Protein AF-A0A1E3QT33-F1 (afdb_monomer_lite)

pLDDT: mean 78.09, std 18.27, range [37.06, 97.38]

Radius of gyration: 25.68 Å; chains: 1; bounding box: 45×39×82 Å

Foldseek 3Di:
DDDDPPDPPPPPDPVLVVLLVVLVVCLDPVNLVVLVQAQADEAEDELLPDPSSLLSSLVSLLVSQVSQQVSVCVVPVVDPGRQHAQEYEYEYDPPGDDDDPVSVVSSCVSNVVSVHHYAYADPDDDQADPVRHGHHPNNVVVSVVPRDNPPDPPPPPDDDPVPVVVLVVLVPDDDPDVVVVVVVLVVVLVVVLVPDDDPVVSVVSVVVVVVVVVVVSD

Structure (mmCIF, N/CA/C/O backbone):
data_AF-A0A1E3QT33-F1
#
_entry.id   AF-A0A1E3QT33-F1
#
loop_
_atom_site.group_PDB
_atom_site.id
_atom_site.type_symbol
_atom_site.label_atom_id
_atom_site.label_alt_id
_atom_site.label_comp_id
_atom_site.label_asym_id
_atom_site.label_entity_id
_atom_site.label_seq_id
_atom_site.pdbx_PDB_ins_code
_atom_site.Cartn_x
_atom_site.Cartn_y
_atom_site.Cartn_z
_atom_site.occupancy
_atom_site.B_iso_or_equiv
_atom_site.auth_seq_id
_atom_site.auth_comp_id
_atom_site.auth_asym_id
_atom_site.auth_atom_id
_atom_site.pdbx_PDB_model_num
ATOM 1 N N . MET A 1 1 ? 5.900 23.279 -33.761 1.00 38.06 1 MET A N 1
ATOM 2 C CA . MET A 1 1 ? 5.462 21.984 -34.312 1.00 38.06 1 MET A CA 1
ATOM 3 C C . MET A 1 1 ? 5.785 20.998 -33.213 1.00 38.06 1 MET A C 1
ATOM 5 O O . MET A 1 1 ? 6.942 20.940 -32.826 1.00 38.06 1 MET A O 1
ATOM 9 N N . ILE A 1 2 ? 4.743 20.491 -32.559 1.00 37.06 2 ILE A N 1
ATOM 10 C CA . ILE A 1 2 ? 4.838 19.686 -31.338 1.00 37.06 2 ILE A CA 1
ATOM 11 C C . ILE A 1 2 ? 5.475 18.367 -31.754 1.00 37.06 2 ILE A C 1
ATOM 13 O O . ILE A 1 2 ? 4.913 17.674 -32.599 1.00 37.06 2 ILE A O 1
ATOM 17 N N . ASP A 1 3 ? 6.680 18.133 -31.248 1.00 38.25 3 ASP A N 1
ATOM 18 C CA . ASP A 1 3 ? 7.413 16.891 -31.444 1.00 38.25 3 ASP A CA 1
ATOM 19 C C . ASP A 1 3 ? 6.750 15.806 -30.594 1.00 38.25 3 ASP A C 1
ATOM 21 O O . ASP A 1 3 ? 6.232 16.068 -29.505 1.00 38.25 3 ASP A O 1
ATOM 25 N N . GLU A 1 4 ? 6.669 14.631 -31.185 1.00 37.84 4 GLU A N 1
ATOM 26 C CA . GLU A 1 4 ? 5.772 13.543 -30.838 1.00 37.84 4 GLU A CA 1
ATOM 27 C C . GLU A 1 4 ? 6.024 13.047 -29.405 1.00 37.84 4 GLU A C 1
ATOM 29 O O . GLU A 1 4 ? 7.148 12.713 -29.032 1.00 37.84 4 GLU A O 1
ATOM 34 N N . PHE A 1 5 ? 4.957 12.978 -28.598 1.00 40.72 5 PHE A N 1
ATOM 35 C CA . PHE A 1 5 ? 4.932 12.169 -27.380 1.00 40.72 5 PHE A CA 1
ATOM 36 C C . PHE A 1 5 ? 5.145 10.716 -27.809 1.00 40.72 5 PHE A C 1
ATOM 38 O O . PHE A 1 5 ? 4.209 10.048 -28.248 1.00 40.72 5 PHE A O 1
ATOM 45 N N . GLN A 1 6 ? 6.397 10.270 -27.764 1.00 39.88 6 GLN A N 1
ATOM 46 C CA . GLN A 1 6 ? 6.757 8.890 -28.042 1.00 39.88 6 GLN A CA 1
ATOM 47 C C . GLN A 1 6 ? 6.055 7.974 -27.040 1.00 39.88 6 GLN A C 1
ATOM 49 O O . GLN A 1 6 ? 6.025 8.251 -25.840 1.00 39.88 6 GLN A O 1
ATOM 54 N N . ASP A 1 7 ? 5.469 6.917 -27.600 1.00 38.28 7 ASP A N 1
ATOM 55 C CA . ASP A 1 7 ? 4.782 5.815 -26.940 1.00 38.28 7 ASP A CA 1
ATOM 56 C C . ASP A 1 7 ? 5.383 5.480 -25.575 1.00 38.28 7 ASP A C 1
ATOM 58 O O . ASP A 1 7 ? 6.554 5.108 -25.461 1.00 38.28 7 ASP A O 1
ATOM 62 N N . ARG A 1 8 ? 4.532 5.532 -24.546 1.00 40.84 8 ARG A N 1
ATOM 63 C CA . ARG A 1 8 ? 4.754 4.810 -23.295 1.00 40.84 8 ARG A CA 1
ATOM 64 C C . ARG A 1 8 ? 4.936 3.345 -23.676 1.00 40.84 8 ARG A C 1
ATOM 66 O O . ARG A 1 8 ? 3.980 2.692 -24.086 1.00 40.84 8 ARG A O 1
ATOM 73 N N . THR A 1 9 ? 6.166 2.850 -23.607 1.00 40.75 9 THR A N 1
ATOM 74 C CA . THR A 1 9 ? 6.483 1.445 -23.852 1.00 40.75 9 THR A CA 1
ATOM 75 C C . THR A 1 9 ? 5.552 0.576 -23.021 1.00 40.75 9 THR A C 1
ATOM 77 O O . THR A 1 9 ? 5.584 0.648 -21.795 1.00 40.75 9 THR A O 1
ATOM 80 N N . GLU A 1 10 ? 4.719 -0.228 -23.685 1.00 44.97 10 GLU A N 1
ATOM 81 C CA . GLU A 1 10 ? 3.879 -1.225 -23.028 1.00 44.97 10 GLU A CA 1
ATOM 82 C C . GLU A 1 10 ? 4.749 -2.057 -22.078 1.00 44.97 10 GLU A C 1
ATOM 84 O O . GLU A 1 10 ? 5.654 -2.783 -22.507 1.00 44.97 10 GLU A O 1
ATOM 89 N N . THR A 1 11 ? 4.484 -1.948 -20.779 1.00 51.91 11 THR A N 1
ATOM 90 C CA . THR A 1 11 ? 5.156 -2.678 -19.702 1.00 51.91 11 THR A CA 1
ATOM 91 C C . THR A 1 11 ? 4.708 -4.142 -19.732 1.00 51.91 11 THR A C 1
ATOM 93 O O . THR A 1 11 ? 3.969 -4.644 -18.897 1.00 51.91 11 THR A O 1
ATOM 96 N N . ASN A 1 12 ? 5.146 -4.859 -20.766 1.00 54.56 12 ASN A N 1
ATOM 97 C CA . ASN A 1 12 ? 4.701 -6.200 -21.146 1.00 54.56 12 ASN A CA 1
ATOM 98 C C . ASN A 1 12 ? 5.313 -7.333 -20.288 1.00 54.56 12 ASN A C 1
ATOM 100 O O . ASN A 1 12 ? 5.501 -8.449 -20.784 1.00 54.56 12 ASN A O 1
ATOM 104 N N . THR A 1 13 ? 5.642 -7.093 -19.015 1.00 64.75 13 THR A N 1
ATOM 105 C CA . THR A 1 13 ? 6.168 -8.152 -18.139 1.00 64.75 13 THR A CA 1
ATOM 106 C C . THR A 1 13 ? 5.050 -9.096 -17.679 1.00 64.75 13 THR A C 1
ATOM 108 O O . THR A 1 13 ? 3.898 -8.679 -17.530 1.00 64.75 13 THR A O 1
ATOM 111 N N . PRO A 1 14 ? 5.342 -10.391 -17.445 1.00 70.25 14 PRO A N 1
ATOM 112 C CA . PRO A 1 14 ? 4.362 -11.328 -16.895 1.00 70.25 14 PRO A CA 1
ATOM 113 C C . PRO A 1 14 ? 3.778 -10.869 -15.553 1.00 70.25 14 PRO A C 1
ATOM 115 O O . PRO A 1 14 ? 2.600 -11.103 -15.300 1.00 70.25 14 PRO A O 1
ATOM 118 N N . GLN A 1 15 ? 4.580 -10.196 -14.717 1.00 71.31 15 GLN A N 1
ATOM 119 C CA . GLN A 1 15 ? 4.132 -9.634 -13.442 1.00 71.31 15 GLN A CA 1
ATOM 120 C C . GLN A 1 15 ? 3.114 -8.507 -13.639 1.00 71.31 15 GLN A C 1
ATOM 122 O O . GLN A 1 15 ? 2.049 -8.558 -13.029 1.00 71.31 15 GLN A O 1
ATOM 127 N N . ALA A 1 16 ? 3.388 -7.551 -14.537 1.00 72.06 16 ALA A N 1
ATOM 128 C CA . ALA A 1 16 ? 2.452 -6.472 -14.853 1.00 72.06 16 ALA A CA 1
ATOM 129 C C . ALA A 1 16 ? 1.126 -7.015 -15.390 1.00 72.06 16 ALA A C 1
ATOM 131 O O . ALA A 1 16 ? 0.060 -6.647 -14.905 1.00 72.06 16 ALA A O 1
ATOM 132 N N . LYS A 1 17 ? 1.187 -7.995 -16.300 1.00 76.50 17 LYS A N 1
ATOM 133 C CA . LYS A 1 17 ? -0.010 -8.685 -16.805 1.00 76.50 17 LYS A CA 1
ATOM 134 C C . LYS A 1 17 ? -0.782 -9.402 -15.699 1.00 76.50 17 LYS A C 1
ATOM 136 O O . LYS A 1 17 ? -2.009 -9.409 -15.724 1.00 76.50 17 LYS A O 1
ATOM 141 N N . GLY A 1 18 ? -0.071 -9.996 -14.741 1.00 86.62 18 GLY A N 1
ATOM 142 C CA . GLY A 1 18 ? -0.664 -10.645 -13.576 1.00 86.62 18 GLY A CA 1
ATOM 143 C C . GLY A 1 18 ? -1.413 -9.662 -12.679 1.00 86.62 18 GLY A C 1
ATOM 144 O O . GLY A 1 18 ? -2.562 -9.927 -12.334 1.00 86.62 18 GLY A O 1
ATOM 145 N N . LEU A 1 19 ? -0.801 -8.519 -12.355 1.00 89.00 19 LEU A N 1
ATOM 146 C CA . LEU A 1 19 ? -1.439 -7.484 -11.540 1.00 89.00 19 LEU A CA 1
ATOM 147 C C . LEU A 1 19 ? -2.664 -6.895 -12.243 1.00 89.00 19 LEU A C 1
ATOM 149 O O . LEU A 1 19 ? -3.730 -6.846 -11.642 1.00 89.00 19 LEU A O 1
ATOM 153 N N . THR A 1 20 ? -2.549 -6.522 -13.521 1.00 90.06 20 THR A N 1
ATOM 154 C CA . THR A 1 20 ? -3.683 -6.008 -14.305 1.00 90.06 20 THR A CA 1
ATOM 155 C C . THR A 1 20 ? -4.848 -6.994 -14.320 1.00 90.06 20 THR A C 1
ATOM 157 O O . THR A 1 20 ? -5.992 -6.605 -14.086 1.00 90.06 20 THR A O 1
ATOM 160 N N . ALA A 1 21 ? -4.577 -8.282 -14.557 1.00 92.81 21 ALA A N 1
ATOM 161 C CA . ALA A 1 21 ? -5.614 -9.310 -14.552 1.00 92.81 21 ALA A CA 1
ATOM 162 C C . ALA A 1 21 ? -6.254 -9.474 -13.164 1.00 92.81 21 ALA A C 1
ATOM 164 O O . ALA A 1 21 ? -7.475 -9.603 -13.066 1.00 92.81 21 ALA A O 1
ATOM 165 N N . TRP A 1 22 ? -5.450 -9.433 -12.099 1.00 94.62 22 TRP A N 1
ATOM 166 C CA . TRP A 1 22 ? -5.938 -9.515 -10.724 1.00 94.62 22 TRP A CA 1
ATOM 167 C C . TRP A 1 22 ? -6.811 -8.311 -10.353 1.00 94.62 22 TRP A C 1
ATOM 169 O O . TRP A 1 22 ? -7.938 -8.513 -9.910 1.00 94.62 22 TRP A O 1
ATOM 179 N N . CYS A 1 23 ? -6.353 -7.081 -10.616 1.00 94.75 23 CYS A N 1
ATOM 180 C CA . CYS A 1 23 ? -7.137 -5.867 -10.379 1.00 94.75 23 CYS A CA 1
ATOM 181 C C . CYS A 1 23 ? -8.438 -5.879 -11.185 1.00 94.75 23 CYS A C 1
ATOM 183 O O . CYS A 1 23 ? -9.487 -5.548 -10.648 1.00 94.75 23 CYS A O 1
ATOM 185 N N . THR A 1 24 ? -8.391 -6.298 -12.454 1.00 94.44 24 THR A N 1
ATOM 186 C CA . THR A 1 24 ? -9.593 -6.402 -13.298 1.00 94.44 24 THR A CA 1
ATOM 187 C C . THR A 1 24 ? -10.597 -7.381 -12.697 1.00 94.44 24 THR A C 1
ATOM 189 O O . THR A 1 24 ? -11.751 -7.024 -12.505 1.00 94.44 24 THR A O 1
ATOM 192 N N . THR A 1 25 ? -10.141 -8.580 -12.325 1.00 95.75 25 THR A N 1
ATOM 193 C CA . THR A 1 25 ? -11.005 -9.609 -11.725 1.00 95.75 25 THR A CA 1
ATOM 194 C C . THR A 1 25 ? -11.614 -9.122 -10.413 1.00 95.75 25 THR A C 1
ATOM 196 O O . THR A 1 25 ? -12.802 -9.295 -10.174 1.00 95.75 25 THR A O 1
ATOM 199 N N . LEU A 1 26 ? -10.815 -8.484 -9.552 1.00 95.94 26 LEU A N 1
ATOM 200 C CA . LEU A 1 26 ? -11.283 -8.037 -8.242 1.00 95.94 26 LEU A CA 1
ATOM 201 C C . LEU A 1 26 ? -12.283 -6.877 -8.335 1.00 95.94 26 LEU A C 1
ATOM 203 O O . LEU A 1 26 ? -13.061 -6.691 -7.405 1.00 95.94 26 LEU A O 1
ATOM 207 N N . ARG A 1 27 ? -12.289 -6.126 -9.441 1.00 95.81 27 ARG A N 1
ATOM 208 C CA . ARG A 1 27 ? -13.266 -5.065 -9.730 1.00 95.81 27 ARG A CA 1
ATOM 209 C C . ARG A 1 27 ? -14.596 -5.581 -10.275 1.00 95.81 27 ARG A C 1
ATOM 211 O O . ARG A 1 27 ? -15.571 -4.837 -10.253 1.00 95.81 27 ARG A O 1
ATOM 218 N N . ASP A 1 28 ? -14.661 -6.821 -10.753 1.00 96.38 28 ASP A N 1
ATOM 219 C CA . ASP A 1 28 ? -15.906 -7.378 -11.282 1.00 96.38 28 ASP A CA 1
ATOM 220 C C . ASP A 1 28 ? -16.985 -7.447 -10.192 1.00 96.38 28 ASP A C 1
ATOM 222 O O . ASP A 1 28 ? -16.694 -7.699 -9.021 1.00 96.38 28 ASP A O 1
ATOM 226 N N . GLU A 1 29 ? -18.254 -7.261 -10.563 1.00 95.00 29 GLU A N 1
ATOM 227 C CA . GLU A 1 29 ? -19.382 -7.291 -9.612 1.00 95.00 29 GLU A CA 1
ATOM 228 C C . GLU A 1 29 ? -19.468 -8.628 -8.858 1.00 95.00 29 GLU A C 1
ATOM 230 O O . GLU A 1 29 ? -19.855 -8.670 -7.694 1.00 95.00 29 GLU A O 1
ATOM 235 N N . GLU A 1 30 ? -19.029 -9.725 -9.483 1.00 96.00 30 GLU A N 1
ATOM 236 C CA . GLU A 1 30 ? -18.965 -11.050 -8.852 1.00 96.00 30 GLU A CA 1
ATOM 237 C C . GLU A 1 30 ? -18.041 -11.086 -7.621 1.00 96.00 30 GLU A C 1
ATOM 239 O O . GLU A 1 30 ? -18.198 -11.942 -6.754 1.00 96.00 30 GLU A O 1
ATOM 244 N N . CYS A 1 31 ? -17.090 -10.152 -7.526 1.00 95.56 31 CYS A N 1
ATOM 245 C CA . CYS A 1 31 ? -16.160 -10.022 -6.408 1.00 95.56 31 CYS A CA 1
ATOM 246 C C . CYS A 1 31 ? -16.610 -9.005 -5.348 1.00 95.56 31 CYS A C 1
ATOM 248 O O . CYS A 1 31 ? -15.872 -8.775 -4.392 1.00 95.56 31 CYS A O 1
ATOM 250 N N . ARG A 1 32 ? -17.803 -8.409 -5.464 1.00 94.00 32 ARG A N 1
ATOM 251 C CA . ARG A 1 32 ? -18.274 -7.381 -4.525 1.00 94.00 32 ARG A CA 1
ATOM 252 C C . ARG A 1 32 ? -18.324 -7.856 -3.075 1.00 94.00 32 ARG A C 1
ATOM 254 O O . ARG A 1 32 ? -17.755 -7.208 -2.208 1.00 94.00 32 ARG A O 1
ATOM 261 N N . GLU A 1 33 ? -18.900 -9.031 -2.824 1.00 93.44 33 GLU A N 1
ATOM 262 C CA . GLU A 1 33 ? -18.961 -9.598 -1.466 1.00 93.44 33 GLU A CA 1
ATOM 263 C C . GLU A 1 33 ? -17.566 -9.807 -0.856 1.00 93.44 33 GLU A C 1
ATOM 265 O O . GLU A 1 33 ? -17.390 -9.702 0.355 1.00 93.44 33 GLU A O 1
ATOM 270 N N . LEU A 1 34 ? -16.558 -10.095 -1.691 1.00 94.25 34 LEU A N 1
ATOM 271 C CA . LEU A 1 34 ? -15.173 -10.175 -1.240 1.00 94.25 34 LEU A CA 1
ATOM 272 C C . LEU A 1 34 ? -14.648 -8.785 -0.869 1.00 94.25 34 LEU A C 1
ATOM 274 O O . LEU A 1 34 ? -14.027 -8.649 0.180 1.00 94.25 34 LEU A O 1
ATOM 278 N N . ARG A 1 35 ? -14.896 -7.764 -1.697 1.00 94.38 35 ARG A N 1
ATOM 279 C CA . ARG A 1 35 ? -14.463 -6.384 -1.425 1.00 94.38 35 ARG A CA 1
ATOM 280 C C . ARG A 1 35 ? -15.069 -5.827 -0.137 1.00 94.38 35 ARG A C 1
ATOM 282 O O . ARG A 1 35 ? -14.341 -5.208 0.632 1.00 94.38 35 ARG A O 1
ATOM 289 N N . ASP A 1 36 ? -16.332 -6.143 0.147 1.00 91.00 36 ASP A N 1
ATOM 290 C CA . ASP A 1 36 ? -17.044 -5.698 1.354 1.00 91.00 36 ASP A CA 1
ATOM 291 C C . ASP A 1 36 ? -16.382 -6.169 2.664 1.00 91.00 36 ASP A C 1
ATOM 293 O O . ASP A 1 36 ? -16.536 -5.532 3.707 1.00 91.00 36 ASP A O 1
ATOM 297 N N . VAL A 1 37 ? -15.640 -7.283 2.632 1.00 92.00 37 VAL A N 1
ATOM 298 C CA . VAL A 1 37 ? -14.973 -7.854 3.817 1.00 92.00 37 VAL A CA 1
ATOM 299 C C . VAL A 1 37 ? -13.466 -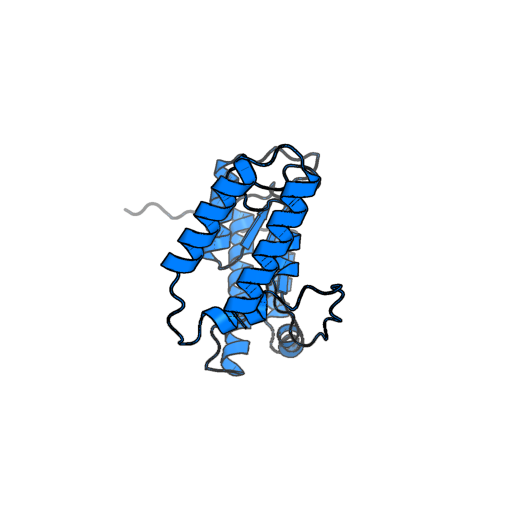7.592 3.862 1.00 92.00 37 VAL A C 1
ATOM 301 O O . VAL A 1 37 ? -12.801 -8.010 4.812 1.00 92.00 37 VAL A O 1
ATOM 304 N N . LEU A 1 38 ? -12.895 -6.925 2.855 1.00 93.31 38 LEU A N 1
ATOM 305 C CA . LEU A 1 38 ? -11.478 -6.567 2.860 1.00 93.31 38 LEU A CA 1
ATOM 306 C C . LEU A 1 38 ? -11.238 -5.341 3.747 1.00 93.31 38 LEU A C 1
ATOM 308 O O . LEU A 1 38 ? -11.761 -4.260 3.494 1.00 93.31 38 LEU A O 1
ATOM 312 N N . SER A 1 39 ? -10.355 -5.486 4.736 1.00 92.50 39 SER A N 1
ATOM 313 C CA . SER A 1 39 ? -9.852 -4.364 5.549 1.00 92.50 39 SER A CA 1
ATOM 314 C C . SER A 1 39 ? -8.592 -3.722 4.959 1.00 92.50 39 SER A C 1
ATOM 316 O O . SER A 1 39 ? -8.067 -2.756 5.499 1.00 92.50 39 SER A O 1
ATOM 318 N N . GLY A 1 40 ? -8.055 -4.259 3.863 1.00 94.69 40 GLY A N 1
ATOM 319 C CA . GLY A 1 40 ? -6.836 -3.724 3.277 1.00 94.69 40 GLY A CA 1
ATOM 320 C C . GLY A 1 40 ? -6.290 -4.509 2.098 1.00 94.69 40 GLY A C 1
ATOM 321 O O . GLY A 1 40 ? -6.547 -5.702 1.940 1.00 94.69 40 GLY A O 1
ATOM 322 N N . VAL A 1 41 ? -5.482 -3.825 1.295 1.00 96.00 41 VAL A N 1
ATOM 323 C CA . VAL A 1 41 ? -4.683 -4.375 0.206 1.00 96.00 41 VAL A CA 1
ATOM 324 C C . VAL A 1 41 ? -3.231 -3.974 0.437 1.00 96.00 41 VAL A C 1
ATOM 326 O O . VAL A 1 41 ? -2.900 -2.792 0.546 1.00 96.00 41 VAL A O 1
ATOM 329 N N . VAL A 1 42 ? -2.361 -4.982 0.484 1.00 96.69 42 VAL A N 1
ATOM 330 C CA . VAL A 1 42 ? -0.910 -4.794 0.527 1.00 96.69 42 VAL A CA 1
ATOM 331 C C . VAL A 1 42 ? -0.318 -5.271 -0.786 1.00 96.69 42 VAL A C 1
ATOM 333 O O . VAL A 1 42 ? -0.297 -6.468 -1.075 1.00 96.69 42 VAL A O 1
ATOM 336 N N . PHE A 1 43 ? 0.169 -4.329 -1.582 1.00 95.62 43 PHE A N 1
ATOM 337 C CA . PHE A 1 43 ? 0.909 -4.610 -2.798 1.00 95.62 43 PHE A CA 1
ATOM 338 C C . PHE A 1 43 ? 2.398 -4.736 -2.479 1.00 95.62 43 PHE A C 1
ATOM 340 O O . PHE A 1 43 ? 2.950 -3.922 -1.748 1.00 95.62 43 PHE A O 1
ATOM 347 N N . THR A 1 44 ? 3.067 -5.749 -3.028 1.00 95.06 44 THR A N 1
ATOM 348 C CA . THR A 1 44 ? 4.510 -5.947 -2.829 1.00 95.06 44 THR A CA 1
ATOM 349 C C . THR A 1 44 ? 5.208 -6.011 -4.174 1.00 95.06 44 THR A C 1
ATOM 351 O O . THR A 1 44 ? 4.715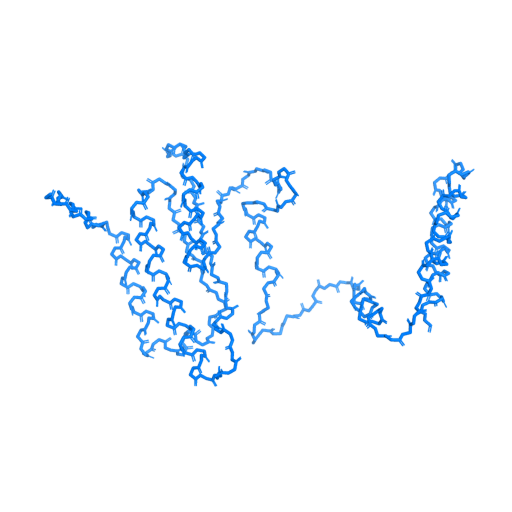 -6.671 -5.090 1.00 95.06 44 THR A O 1
ATOM 354 N N . PHE A 1 45 ? 6.349 -5.339 -4.299 1.00 92.94 45 PHE A N 1
ATOM 355 C CA . PHE A 1 45 ? 7.091 -5.286 -5.555 1.00 92.94 45 PHE A CA 1
ATOM 356 C C . PHE A 1 45 ? 8.594 -5.174 -5.326 1.00 92.94 45 PHE A C 1
ATOM 358 O O . PHE A 1 45 ? 9.059 -4.791 -4.250 1.00 92.94 45 PHE A O 1
ATOM 365 N N . ASN A 1 46 ? 9.355 -5.533 -6.356 1.00 91.81 46 ASN A N 1
ATOM 366 C CA . ASN A 1 46 ? 10.798 -5.394 -6.321 1.00 91.81 46 ASN A CA 1
ATOM 367 C C . ASN A 1 46 ? 11.179 -3.951 -6.668 1.00 91.81 46 ASN A C 1
ATOM 369 O O . ASN A 1 46 ? 10.780 -3.448 -7.713 1.00 91.81 46 ASN A O 1
ATOM 373 N N . LEU A 1 47 ? 11.983 -3.307 -5.824 1.00 92.25 47 LEU A N 1
ATOM 374 C CA . LEU A 1 47 ? 12.500 -1.958 -6.073 1.00 92.25 47 LEU A CA 1
ATOM 375 C C . LEU A 1 47 ? 13.377 -1.867 -7.334 1.00 92.25 47 LEU A C 1
ATOM 377 O O . LEU A 1 47 ? 13.599 -0.775 -7.847 1.00 92.25 47 LEU A O 1
ATOM 381 N N . SER A 1 48 ? 13.854 -3.005 -7.833 1.00 89.56 48 SER A N 1
ATOM 382 C CA . SER A 1 48 ? 14.621 -3.119 -9.077 1.00 89.56 48 SER A CA 1
ATOM 383 C C . SER A 1 48 ? 13.769 -3.100 -10.344 1.00 89.56 48 SER A C 1
ATOM 385 O O . SER A 1 48 ? 14.326 -3.043 -11.443 1.00 89.56 48 SER A O 1
ATOM 387 N N . ASP A 1 49 ? 12.440 -3.179 -10.217 1.00 89.50 49 ASP A N 1
ATOM 388 C CA . ASP A 1 49 ? 11.534 -2.962 -11.343 1.00 89.50 49 ASP A CA 1
ATOM 389 C C . ASP A 1 49 ? 11.698 -1.520 -11.856 1.00 89.50 49 ASP A C 1
ATOM 391 O O . ASP A 1 49 ? 12.077 -0.604 -11.121 1.00 89.50 49 ASP A O 1
ATOM 395 N N . SER A 1 50 ? 11.445 -1.291 -13.147 1.00 89.94 50 SER A N 1
ATOM 396 C CA . SER A 1 50 ? 11.611 0.056 -13.698 1.00 89.94 50 SER A CA 1
ATOM 397 C C . SER A 1 50 ? 10.563 1.011 -13.126 1.00 89.94 50 SER A C 1
ATOM 399 O O . SER A 1 50 ? 9.423 0.612 -12.897 1.00 89.94 50 SER A O 1
ATOM 401 N N . VAL A 1 51 ? 10.902 2.296 -12.990 1.00 91.25 51 VAL A N 1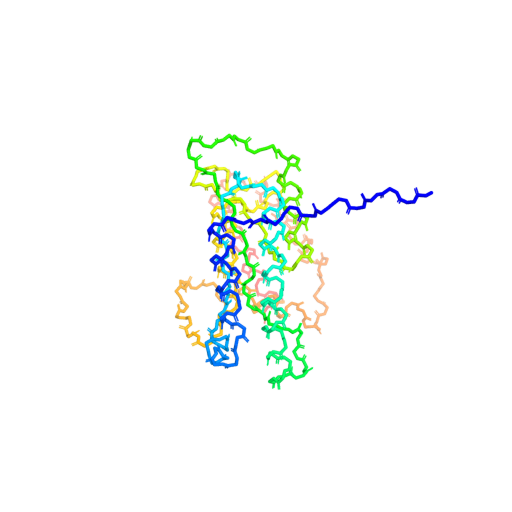
ATOM 402 C CA . VAL A 1 51 ? 9.954 3.320 -12.507 1.00 91.25 51 VAL A CA 1
ATOM 403 C C . VAL A 1 51 ? 8.653 3.303 -13.316 1.00 91.25 51 VAL A C 1
ATOM 405 O O . VAL A 1 51 ? 7.587 3.267 -12.723 1.00 91.25 51 VAL A O 1
ATOM 408 N N . ASP A 1 52 ? 8.725 3.177 -14.646 1.00 91.50 52 ASP A N 1
ATOM 409 C CA . ASP A 1 52 ? 7.533 3.081 -15.507 1.00 91.50 52 ASP A CA 1
ATOM 410 C C . ASP A 1 52 ? 6.651 1.851 -15.21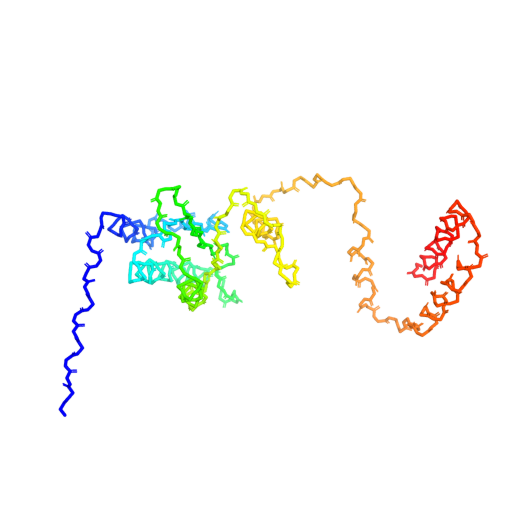0 1.00 91.50 52 ASP A C 1
ATOM 412 O O . ASP A 1 52 ? 5.438 1.877 -15.409 1.00 91.50 52 ASP A O 1
ATOM 416 N N . GLN A 1 53 ? 7.243 0.744 -14.745 1.00 91.06 53 GLN A N 1
ATOM 417 C CA . GLN A 1 53 ? 6.482 -0.442 -14.337 1.00 91.06 53 GLN A CA 1
ATOM 418 C C . GLN A 1 53 ? 5.786 -0.194 -13.006 1.00 91.06 53 GLN A C 1
ATOM 420 O O . GLN A 1 53 ? 4.620 -0.546 -12.858 1.00 91.06 53 GLN A O 1
ATOM 425 N N . ILE A 1 54 ? 6.487 0.432 -12.064 1.00 92.38 54 ILE A N 1
ATOM 426 C CA . ILE A 1 54 ? 5.946 0.742 -10.743 1.00 92.38 54 ILE A CA 1
ATOM 427 C C . ILE A 1 54 ? 4.836 1.799 -10.845 1.00 92.38 54 ILE A C 1
ATOM 429 O O . ILE A 1 54 ? 3.783 1.623 -10.239 1.00 92.38 54 ILE A O 1
ATOM 433 N N . ASP A 1 55 ? 5.010 2.820 -11.686 1.00 93.25 55 ASP A N 1
ATOM 434 C CA . ASP A 1 55 ? 3.972 3.803 -12.030 1.00 93.25 55 ASP A CA 1
ATOM 435 C C . ASP A 1 55 ? 2.729 3.129 -12.627 1.00 93.25 55 ASP A C 1
ATOM 437 O O . ASP A 1 55 ? 1.590 3.382 -12.219 1.00 93.25 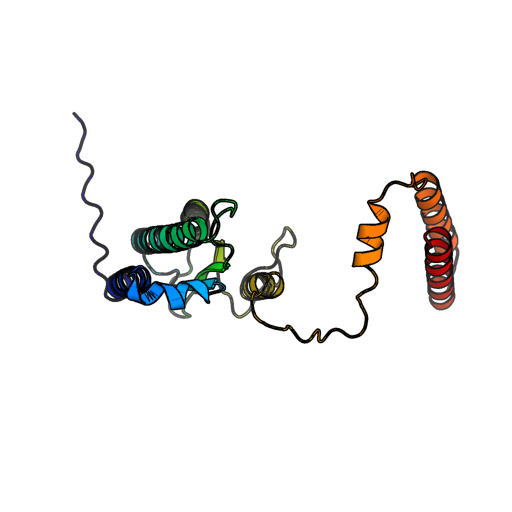55 ASP A O 1
ATOM 441 N N . HIS A 1 56 ? 2.942 2.172 -13.537 1.00 92.06 56 HIS A N 1
ATOM 442 C CA . HIS A 1 56 ? 1.850 1.370 -14.070 1.00 92.06 56 HIS A CA 1
ATOM 443 C C . HIS A 1 56 ? 1.127 0.581 -12.968 1.00 92.06 56 HIS A C 1
ATOM 445 O O . HIS A 1 56 ? -0.104 0.549 -12.962 1.00 92.06 56 HIS A O 1
ATOM 451 N N . TYR A 1 57 ? 1.851 -0.016 -12.014 1.00 92.12 57 TYR A N 1
ATOM 452 C CA . TYR A 1 57 ? 1.239 -0.691 -10.865 1.00 92.12 57 TYR A CA 1
ATOM 453 C C . TYR A 1 57 ? 0.406 0.275 -10.014 1.00 92.12 57 TYR A C 1
ATOM 455 O O . TYR A 1 57 ? -0.736 -0.049 -9.689 1.00 92.12 57 TYR A O 1
ATOM 463 N N . GLY A 1 58 ? 0.934 1.467 -9.713 1.00 92.19 58 GLY A N 1
ATOM 464 C CA . GLY A 1 58 ? 0.220 2.522 -8.986 1.00 92.19 58 GLY A CA 1
ATOM 465 C C . GLY A 1 58 ? -1.103 2.888 -9.658 1.00 92.19 58 GLY A C 1
ATOM 466 O O . GLY A 1 58 ? -2.153 2.851 -9.020 1.00 92.19 58 GLY A O 1
ATOM 467 N N . SER A 1 59 ? -1.081 3.084 -10.979 1.00 92.94 59 SER A N 1
ATOM 468 C CA . SER A 1 59 ? -2.286 3.362 -11.772 1.00 92.94 59 SER A CA 1
ATOM 469 C C . SER A 1 59 ? -3.326 2.230 -11.717 1.00 92.94 59 SER A C 1
ATOM 471 O O . SER A 1 59 ? -4.530 2.487 -11.725 1.00 92.94 59 SER A O 1
ATOM 473 N N . GLN A 1 60 ? -2.895 0.961 -11.687 1.00 94.00 60 GLN A N 1
ATOM 474 C CA . GLN A 1 60 ? -3.812 -0.184 -11.564 1.00 94.00 60 GLN A CA 1
ATOM 475 C C . GLN A 1 60 ? -4.437 -0.279 -10.167 1.00 94.00 60 GLN A C 1
ATOM 477 O O . GLN A 1 60 ? -5.601 -0.664 -10.042 1.00 94.00 60 GLN A O 1
ATOM 482 N N . LEU A 1 61 ? -3.672 0.055 -9.125 1.00 95.19 61 LEU A N 1
ATOM 483 C CA . LEU A 1 61 ? -4.156 0.087 -7.746 1.00 95.19 61 LEU A CA 1
ATOM 484 C C . LEU A 1 61 ? -5.139 1.237 -7.524 1.00 95.19 61 LEU A C 1
ATOM 486 O O . LEU A 1 61 ? -6.167 1.018 -6.893 1.00 95.19 61 LEU A O 1
ATOM 490 N N . LEU A 1 62 ? -4.884 2.418 -8.098 1.00 95.00 62 LEU A N 1
ATOM 491 C CA . LEU A 1 62 ? -5.817 3.544 -8.034 1.00 95.00 62 LEU A CA 1
ATOM 492 C C . LEU A 1 62 ? -7.201 3.147 -8.557 1.00 95.00 62 LEU A C 1
ATOM 494 O O . LEU A 1 62 ? -8.183 3.278 -7.839 1.00 95.00 62 LEU A O 1
ATOM 498 N N . GLN A 1 63 ? -7.273 2.565 -9.757 1.00 95.12 63 GLN A N 1
ATOM 499 C CA . GLN A 1 63 ? -8.551 2.129 -10.340 1.00 95.12 63 GLN A CA 1
ATOM 500 C C . GLN A 1 63 ? -9.270 1.073 -9.491 1.00 95.12 63 GLN A C 1
ATOM 502 O O . GLN A 1 63 ? -10.500 1.005 -9.469 1.00 95.12 63 GLN A O 1
ATOM 507 N N . LEU A 1 64 ? -8.506 0.203 -8.825 1.00 96.06 64 LEU A N 1
ATOM 508 C CA . LEU A 1 64 ? -9.064 -0.771 -7.897 1.00 96.06 64 LEU A CA 1
ATOM 509 C C . LEU A 1 64 ? -9.682 -0.066 -6.684 1.00 96.06 64 LEU A C 1
ATOM 511 O O . LEU A 1 64 ? -10.817 -0.366 -6.326 1.00 96.06 64 LEU A O 1
ATOM 515 N N . PHE A 1 65 ? -8.969 0.887 -6.085 1.00 96.00 65 PHE A N 1
ATOM 516 C CA . PHE A 1 65 ? -9.455 1.621 -4.920 1.00 96.00 65 PHE A CA 1
ATOM 517 C C . PHE A 1 65 ? -10.605 2.571 -5.243 1.00 96.00 65 PHE A C 1
ATOM 519 O O . PHE A 1 65 ? -11.511 2.676 -4.428 1.00 96.00 65 PHE A O 1
ATOM 526 N N . GLU A 1 66 ? -10.646 3.163 -6.436 1.00 95.50 66 GLU A N 1
ATOM 527 C CA . GLU A 1 66 ? -11.818 3.903 -6.921 1.00 95.50 66 GLU A CA 1
ATOM 528 C C . GLU A 1 66 ? -13.062 3.006 -6.946 1.00 95.50 66 GLU A C 1
ATOM 530 O O . GLU A 1 66 ? -14.129 3.422 -6.512 1.00 95.50 66 GLU A O 1
ATOM 535 N N . THR A 1 67 ? -12.920 1.740 -7.361 1.00 96.38 67 THR A N 1
ATOM 536 C CA . THR A 1 67 ? -14.036 0.777 -7.328 1.00 96.38 67 THR A CA 1
ATOM 537 C C . THR A 1 67 ? -14.475 0.479 -5.887 1.00 96.38 67 THR A C 1
ATOM 539 O O . THR A 1 67 ? -15.664 0.355 -5.610 1.00 96.38 67 THR A O 1
ATOM 542 N N . PHE A 1 68 ? -13.530 0.386 -4.947 1.00 95.88 68 PHE A N 1
ATOM 543 C CA . PHE A 1 68 ? -13.844 0.141 -3.533 1.00 95.88 68 PHE A CA 1
ATOM 544 C C . PHE A 1 68 ? -14.552 1.353 -2.914 1.00 95.88 68 PHE A C 1
ATOM 546 O O . PHE A 1 68 ? -15.505 1.203 -2.145 1.00 95.88 68 PHE A O 1
ATOM 553 N N . ASP A 1 69 ? -14.100 2.556 -3.265 1.00 95.06 69 ASP A N 1
ATOM 554 C CA . ASP A 1 69 ? -14.725 3.807 -2.858 1.00 95.06 69 ASP A CA 1
ATOM 555 C C . ASP A 1 69 ? -16.155 3.883 -3.426 1.00 95.06 69 ASP A C 1
ATOM 557 O O . ASP A 1 69 ? -17.090 4.126 -2.666 1.00 95.06 69 ASP A O 1
ATOM 561 N N . GLU A 1 70 ? -16.360 3.586 -4.715 1.00 95.19 70 GLU A N 1
ATOM 562 C CA . GLU A 1 70 ? -17.682 3.530 -5.365 1.00 95.19 70 GLU A CA 1
ATOM 563 C C . GLU A 1 70 ? -18.653 2.566 -4.669 1.00 95.19 70 GLU A C 1
ATOM 565 O O . GLU A 1 70 ? -19.791 2.948 -4.379 1.00 95.19 70 GLU A O 1
ATOM 570 N N . ASP A 1 71 ? -18.214 1.344 -4.355 1.00 94.44 71 ASP A N 1
ATOM 571 C CA . ASP A 1 71 ? -19.025 0.371 -3.613 1.00 94.44 71 ASP A CA 1
ATOM 572 C C . ASP A 1 71 ? -19.403 0.889 -2.224 1.00 94.44 71 ASP A C 1
ATOM 574 O O . ASP A 1 71 ? -20.550 0.741 -1.785 1.00 94.44 71 ASP A O 1
ATOM 578 N N . THR A 1 72 ? -18.452 1.545 -1.554 1.00 92.94 72 THR A N 1
ATOM 579 C CA . THR A 1 72 ? -18.669 2.143 -0.236 1.00 92.94 72 THR A CA 1
ATOM 580 C C . THR A 1 72 ? -19.694 3.274 -0.316 1.00 92.94 72 THR A C 1
ATOM 582 O O . THR A 1 72 ? -20.640 3.284 0.466 1.00 92.94 72 THR A O 1
ATOM 585 N N . PHE A 1 73 ? -19.580 4.180 -1.293 1.00 93.44 73 PHE A N 1
ATOM 586 C CA . PHE A 1 73 ? -20.550 5.260 -1.516 1.00 93.44 73 PHE A CA 1
ATOM 587 C C . PHE A 1 73 ? -21.939 4.740 -1.909 1.00 93.44 73 PHE A C 1
ATOM 589 O O . PHE A 1 73 ? -22.955 5.346 -1.563 1.00 93.44 73 PHE A O 1
ATOM 596 N N . ALA A 1 74 ? -22.007 3.624 -2.639 1.00 91.75 74 ALA A N 1
ATOM 597 C CA . ALA A 1 74 ? -23.270 2.991 -3.001 1.00 91.75 74 ALA A CA 1
ATOM 598 C C . ALA A 1 74 ? -23.993 2.394 -1.780 1.00 91.75 74 ALA A C 1
ATOM 600 O O . ALA A 1 74 ? -25.227 2.365 -1.758 1.00 91.75 74 ALA A O 1
ATOM 601 N N . ALA A 1 75 ? -23.243 1.918 -0.782 1.00 90.50 75 ALA A N 1
ATOM 602 C CA . ALA A 1 75 ? -23.780 1.408 0.477 1.00 90.50 75 ALA A CA 1
ATOM 603 C C . ALA A 1 75 ? -24.091 2.530 1.486 1.00 90.50 75 ALA A C 1
ATOM 605 O O . ALA A 1 75 ? -25.124 2.479 2.155 1.00 90.50 75 ALA A O 1
ATOM 606 N N . ASP A 1 76 ? -23.225 3.542 1.566 1.00 92.25 76 ASP A N 1
ATOM 607 C CA . ASP A 1 76 ? -23.327 4.691 2.464 1.00 92.25 76 ASP A CA 1
ATOM 608 C C . ASP A 1 76 ? -22.882 5.992 1.757 1.00 92.25 76 ASP A C 1
ATOM 610 O O . ASP A 1 76 ? -21.685 6.285 1.678 1.00 92.25 76 ASP A O 1
ATOM 614 N N . PRO A 1 77 ? -23.833 6.811 1.265 1.00 91.19 77 PRO A N 1
ATOM 615 C CA . PRO A 1 77 ? -23.526 8.067 0.580 1.00 91.19 77 PRO A CA 1
ATOM 616 C C . PRO A 1 77 ? -22.866 9.142 1.454 1.00 91.19 77 PRO A C 1
ATOM 618 O O . PRO A 1 77 ? -22.387 10.134 0.908 1.00 91.19 77 PRO A O 1
ATOM 621 N N . GLU A 1 78 ? -22.888 8.996 2.785 1.00 91.56 78 GLU A N 1
ATOM 622 C CA . GLU A 1 78 ? -22.215 9.917 3.713 1.00 91.56 78 GLU A CA 1
ATOM 623 C C . GLU A 1 78 ? -20.780 9.477 4.044 1.00 91.56 78 GLU A C 1
ATOM 625 O O . GLU A 1 78 ? -20.040 10.235 4.677 1.00 91.56 78 GLU A O 1
ATOM 630 N N . SER A 1 79 ? -20.366 8.286 3.599 1.00 89.94 79 SER A N 1
ATOM 631 C CA . SER A 1 79 ? -18.995 7.806 3.755 1.00 89.94 79 SER A CA 1
ATOM 632 C C . SER A 1 79 ? -18.002 8.695 3.002 1.00 89.94 79 SER A C 1
ATOM 634 O O . SER A 1 79 ? -18.340 9.336 2.013 1.00 89.94 79 SER A O 1
ATOM 636 N N . PHE A 1 80 ? -16.747 8.722 3.451 1.00 85.75 80 PHE A N 1
ATOM 637 C CA . PHE A 1 80 ? -15.653 9.441 2.786 1.00 85.75 80 PHE A CA 1
ATOM 638 C C . PHE A 1 80 ? -14.868 8.568 1.791 1.00 85.75 80 PHE A C 1
ATOM 640 O O . PHE A 1 80 ? -13.860 9.020 1.250 1.00 85.75 80 PHE A O 1
ATOM 647 N N . GLY A 1 81 ? -15.324 7.337 1.550 1.00 89.31 81 GLY A N 1
ATOM 648 C CA . GLY A 1 81 ? -14.661 6.335 0.714 1.00 89.31 81 GLY A CA 1
ATOM 649 C C . GLY A 1 81 ? -14.295 5.084 1.510 1.00 89.31 81 GLY A C 1
ATOM 650 O O . GLY A 1 81 ? -14.599 4.962 2.700 1.00 89.31 81 GLY A O 1
ATOM 651 N N . TRP A 1 82 ? -13.645 4.132 0.853 1.00 93.88 82 TRP A N 1
ATOM 652 C CA . TRP A 1 82 ? -13.207 2.898 1.481 1.00 93.88 82 TRP A CA 1
ATOM 653 C C . TRP A 1 82 ? -12.047 3.169 2.443 1.00 93.88 82 TRP A C 1
ATOM 655 O O . TRP A 1 82 ? -10.950 3.566 2.043 1.00 93.88 82 TRP A O 1
ATOM 665 N N . GLY A 1 83 ? -12.296 2.923 3.729 1.00 89.88 83 GLY A N 1
ATOM 666 C CA . GLY A 1 83 ? -11.353 3.172 4.822 1.00 89.88 83 GLY A CA 1
ATOM 667 C C . GLY A 1 83 ? -10.308 2.077 5.050 1.00 89.88 83 GLY A C 1
ATOM 668 O O . GLY A 1 83 ? -9.677 2.077 6.101 1.00 89.88 83 GLY A O 1
ATOM 669 N N . GLY A 1 84 ? -10.147 1.123 4.127 1.00 93.38 84 GLY A N 1
ATOM 670 C CA . GLY A 1 84 ? -9.185 0.027 4.261 1.00 93.38 84 GLY A CA 1
ATOM 671 C C . GLY A 1 84 ? -7.723 0.455 4.081 1.00 93.38 84 GLY A C 1
ATOM 672 O O . GLY A 1 84 ? -7.417 1.526 3.559 1.00 93.38 84 GLY A O 1
ATOM 673 N N . ILE A 1 85 ? -6.793 -0.409 4.491 1.00 96.31 85 ILE A N 1
ATOM 674 C CA . ILE A 1 85 ? -5.350 -0.193 4.309 1.00 96.31 85 ILE A CA 1
ATOM 675 C C . ILE A 1 85 ? -5.008 -0.195 2.809 1.00 96.31 85 ILE A C 1
ATOM 677 O O . ILE A 1 85 ? -5.223 -1.195 2.126 1.00 96.31 85 ILE A O 1
ATOM 681 N N . LYS A 1 86 ? -4.410 0.891 2.310 1.00 96.69 86 LYS A N 1
ATOM 682 C CA . LYS A 1 86 ? -3.860 1.018 0.948 1.00 96.69 86 LYS A CA 1
ATOM 683 C C . LYS A 1 86 ? -2.331 1.102 1.052 1.00 96.69 86 LYS A C 1
ATOM 685 O O . LYS A 1 86 ? -1.799 2.190 1.243 1.00 96.69 86 LYS A O 1
ATOM 690 N N . LEU A 1 87 ? -1.620 -0.030 0.986 1.00 97.38 87 LEU A N 1
ATOM 691 C CA . LEU A 1 87 ? -0.172 -0.090 1.262 1.00 97.38 87 LEU A CA 1
ATOM 692 C C . LEU A 1 87 ? 0.620 -0.717 0.108 1.00 97.38 87 LEU A C 1
ATOM 694 O O . LEU A 1 87 ? 0.334 -1.833 -0.320 1.00 97.38 87 LEU A O 1
ATOM 698 N N . ALA A 1 88 ? 1.672 -0.038 -0.340 1.00 97.12 88 ALA A N 1
ATOM 699 C CA . ALA A 1 88 ? 2.676 -0.542 -1.265 1.00 97.12 88 ALA A CA 1
ATOM 700 C C . ALA A 1 88 ? 4.005 -0.774 -0.536 1.00 97.12 88 ALA A C 1
ATOM 702 O O . ALA A 1 88 ? 4.529 0.101 0.150 1.00 97.12 88 ALA A O 1
ATOM 703 N N . VAL A 1 89 ? 4.575 -1.964 -0.702 1.00 96.88 89 VAL A N 1
ATOM 704 C CA . VAL A 1 89 ? 5.802 -2.387 -0.031 1.00 96.88 89 VAL A CA 1
ATOM 705 C C . VAL A 1 89 ? 6.854 -2.755 -1.066 1.00 96.88 89 VAL A C 1
ATOM 707 O O . VAL A 1 89 ? 6.778 -3.801 -1.717 1.00 96.88 89 VAL A O 1
ATOM 710 N N . GLY A 1 90 ? 7.860 -1.897 -1.193 1.00 95.06 90 GLY A N 1
ATOM 711 C CA . GLY A 1 90 ? 9.019 -2.159 -2.036 1.00 95.06 90 GLY A CA 1
ATOM 712 C C . GLY A 1 90 ? 10.063 -2.955 -1.265 1.00 95.06 90 GLY A C 1
ATOM 713 O O . GLY A 1 90 ? 10.432 -2.571 -0.157 1.00 95.06 90 GLY A O 1
ATOM 714 N N . PHE A 1 91 ? 10.567 -4.046 -1.831 1.00 92.12 91 PHE A N 1
ATOM 715 C CA . PHE A 1 91 ? 11.680 -4.796 -1.252 1.00 92.12 91 PHE A CA 1
ATOM 716 C C . PHE A 1 91 ? 12.861 -4.861 -2.213 1.00 92.12 91 PHE A C 1
ATOM 718 O O . PHE A 1 91 ? 12.706 -4.815 -3.431 1.00 92.12 91 PHE A O 1
ATOM 725 N N . HIS A 1 92 ? 14.047 -4.996 -1.632 1.00 88.25 92 HIS A N 1
ATOM 726 C CA . HIS A 1 92 ? 15.287 -5.226 -2.357 1.00 88.25 92 HIS A CA 1
ATOM 727 C C . HIS A 1 92 ? 15.646 -6.706 -2.271 1.00 88.25 92 HIS A C 1
ATOM 729 O O . HIS A 1 92 ? 15.563 -7.278 -1.180 1.00 88.25 92 HIS A O 1
ATOM 735 N N . ARG A 1 93 ? 16.038 -7.342 -3.377 1.00 82.44 93 ARG A N 1
ATOM 736 C CA . ARG A 1 93 ? 16.648 -8.679 -3.305 1.00 82.44 93 ARG A CA 1
ATOM 737 C C . ARG A 1 93 ? 18.142 -8.551 -3.047 1.00 82.44 93 ARG A C 1
ATOM 739 O O . ARG A 1 93 ? 18.761 -7.565 -3.431 1.00 82.44 93 ARG A O 1
ATOM 746 N N . ASP A 1 94 ? 18.734 -9.552 -2.404 1.00 78.81 94 ASP A N 1
ATOM 747 C CA . ASP A 1 94 ? 20.155 -9.516 -2.030 1.00 78.81 94 ASP A CA 1
ATOM 748 C C . ASP A 1 94 ? 21.097 -9.328 -3.238 1.00 78.81 94 ASP A C 1
ATOM 750 O O . ASP A 1 94 ? 22.209 -8.823 -3.085 1.00 78.81 94 ASP A O 1
ATOM 754 N N . ASP A 1 95 ? 20.665 -9.735 -4.434 1.00 80.38 95 ASP A N 1
ATOM 755 C CA . ASP A 1 95 ? 21.408 -9.671 -5.694 1.00 80.38 95 ASP A CA 1
ATOM 756 C C . ASP A 1 95 ? 21.136 -8.416 -6.538 1.00 80.38 95 ASP A C 1
ATOM 758 O O . ASP A 1 95 ? 21.798 -8.203 -7.558 1.00 80.38 95 ASP A O 1
ATOM 762 N N . ASP A 1 96 ? 20.208 -7.565 -6.113 1.00 80.31 96 ASP A N 1
ATOM 763 C CA . ASP A 1 96 ? 19.772 -6.419 -6.892 1.00 80.31 96 ASP A CA 1
ATOM 764 C C . ASP A 1 96 ? 20.671 -5.176 -6.694 1.00 80.31 96 ASP A C 1
ATOM 766 O O . ASP A 1 96 ? 21.291 -4.993 -5.638 1.00 80.31 96 ASP A O 1
ATOM 770 N N . PRO A 1 97 ? 20.755 -4.266 -7.682 1.00 79.12 97 PRO A N 1
ATOM 771 C CA . PRO A 1 97 ? 21.505 -3.023 -7.542 1.00 79.12 97 PRO A CA 1
ATOM 772 C C . PRO A 1 97 ? 20.800 -2.065 -6.583 1.00 79.12 97 PRO A C 1
ATOM 774 O O . PRO A 1 97 ? 19.627 -1.758 -6.762 1.00 79.12 97 PRO A O 1
ATOM 777 N N . MET A 1 98 ? 21.527 -1.548 -5.592 1.00 82.44 98 MET A N 1
ATOM 778 C CA . MET A 1 98 ? 20.966 -0.619 -4.610 1.00 82.44 98 MET A CA 1
ATOM 779 C C . MET A 1 98 ? 20.278 0.571 -5.300 1.00 82.44 98 MET A C 1
ATOM 781 O O . MET A 1 98 ? 20.881 1.258 -6.128 1.00 82.44 98 MET A O 1
ATOM 785 N N . VAL A 1 99 ? 19.016 0.802 -4.945 1.00 85.31 99 VAL A N 1
ATOM 786 C CA . VAL A 1 99 ? 18.214 1.893 -5.501 1.00 85.31 99 VAL A CA 1
ATOM 787 C C . VAL A 1 99 ? 18.683 3.231 -4.939 1.00 85.31 99 VAL A C 1
ATOM 789 O O . VAL A 1 99 ? 18.985 3.352 -3.753 1.00 85.31 99 VAL A O 1
ATOM 792 N N . LEU A 1 100 ? 18.779 4.232 -5.815 1.00 86.75 100 LEU A N 1
ATOM 793 C CA . LEU A 1 100 ? 19.188 5.586 -5.451 1.00 86.75 100 LEU A CA 1
ATOM 794 C C . LEU A 1 100 ? 18.075 6.291 -4.669 1.00 86.75 100 LEU A C 1
ATOM 796 O O . LEU A 1 100 ? 16.903 6.161 -5.017 1.00 86.75 100 LEU A O 1
ATOM 800 N N . ASP A 1 101 ? 18.442 7.130 -3.699 1.00 88.62 101 ASP A N 1
ATOM 801 C CA . ASP A 1 101 ? 17.473 7.895 -2.897 1.00 88.62 101 ASP A CA 1
ATOM 802 C C . ASP A 1 101 ? 16.540 8.753 -3.766 1.00 88.62 101 ASP A C 1
ATOM 804 O O . ASP A 1 101 ? 15.342 8.819 -3.514 1.00 88.62 101 ASP A O 1
ATOM 808 N N . ALA A 1 102 ? 17.053 9.335 -4.857 1.00 90.81 102 ALA A N 1
ATOM 809 C CA . ALA A 1 102 ? 16.238 10.097 -5.807 1.00 90.81 102 ALA A CA 1
ATOM 810 C C . ALA A 1 102 ? 15.127 9.252 -6.455 1.00 90.81 102 ALA A C 1
ATOM 812 O O . ALA A 1 102 ? 14.055 9.768 -6.744 1.00 90.81 102 ALA A O 1
ATOM 813 N N . THR A 1 103 ? 15.366 7.957 -6.675 1.00 91.12 103 THR A N 1
ATOM 814 C CA . THR A 1 103 ? 14.337 7.038 -7.169 1.00 91.12 103 THR A CA 1
ATOM 815 C C . THR A 1 103 ? 13.312 6.745 -6.082 1.00 91.12 103 THR A C 1
ATOM 817 O O . THR A 1 103 ? 12.130 6.724 -6.387 1.00 91.12 103 THR A O 1
ATOM 820 N N . LEU A 1 104 ? 13.729 6.567 -4.825 1.00 92.25 104 LEU A N 1
ATOM 821 C CA . LEU A 1 104 ? 12.796 6.323 -3.719 1.00 92.25 104 LEU A CA 1
ATOM 822 C C . LEU A 1 104 ? 11.819 7.487 -3.517 1.00 92.25 104 LEU A C 1
ATOM 824 O O . LEU A 1 104 ? 10.636 7.228 -3.336 1.00 92.25 104 LEU A O 1
ATOM 828 N N . VAL A 1 105 ? 12.295 8.731 -3.636 1.00 93.38 105 VAL A N 1
ATOM 829 C CA . VAL A 1 105 ? 11.438 9.931 -3.600 1.00 93.38 105 VAL A CA 1
ATOM 830 C C . VAL A 1 105 ? 10.416 9.914 -4.740 1.00 93.38 105 VAL A C 1
ATOM 832 O O . VAL A 1 105 ? 9.236 10.135 -4.510 1.00 93.38 105 VAL A O 1
ATOM 835 N N . LEU A 1 106 ? 10.837 9.568 -5.962 1.00 94.50 106 LEU A N 1
ATOM 836 C CA . LEU A 1 106 ? 9.907 9.456 -7.092 1.00 94.50 106 LEU A CA 1
ATOM 837 C C . LEU A 1 106 ? 8.849 8.365 -6.876 1.00 94.50 106 LEU A C 1
ATOM 839 O O . LEU A 1 106 ? 7.702 8.536 -7.273 1.00 94.50 106 LEU A O 1
ATOM 843 N N . LEU A 1 107 ? 9.225 7.233 -6.275 1.00 94.62 107 LEU A N 1
ATOM 844 C CA . LEU A 1 107 ? 8.270 6.169 -5.963 1.00 94.62 107 LEU A CA 1
ATOM 845 C C . LEU A 1 107 ? 7.278 6.599 -4.880 1.00 94.62 107 LEU A C 1
ATOM 847 O O . LEU A 1 107 ? 6.099 6.268 -4.975 1.00 94.62 107 LEU A O 1
ATOM 851 N N . GLU A 1 108 ? 7.747 7.330 -3.871 1.00 94.62 108 GLU A N 1
ATOM 852 C CA . GLU A 1 108 ? 6.893 7.911 -2.839 1.00 94.62 108 GLU A CA 1
ATOM 853 C C . GLU A 1 108 ? 5.856 8.859 -3.452 1.00 94.62 108 GLU A C 1
ATOM 855 O O . GLU A 1 108 ? 4.666 8.673 -3.201 1.00 94.62 108 GLU A O 1
ATOM 860 N N . ASP A 1 109 ? 6.276 9.769 -4.335 1.00 95.31 109 ASP A N 1
ATOM 861 C CA . ASP A 1 109 ? 5.369 10.669 -5.058 1.00 95.31 109 ASP A CA 1
ATOM 862 C C . ASP A 1 109 ? 4.308 9.882 -5.848 1.00 95.31 109 ASP A C 1
ATOM 864 O O . ASP A 1 109 ? 3.113 10.136 -5.699 1.00 95.31 109 ASP A O 1
ATOM 868 N N . ILE A 1 110 ? 4.723 8.864 -6.616 1.00 94.50 110 ILE A N 1
ATOM 869 C CA . ILE A 1 110 ? 3.809 8.003 -7.387 1.00 94.50 110 ILE A CA 1
ATOM 870 C C . ILE A 1 110 ? 2.743 7.387 -6.476 1.00 94.50 110 ILE A C 1
ATOM 872 O O . ILE A 1 110 ? 1.554 7.445 -6.783 1.00 94.50 110 ILE A O 1
ATOM 876 N N . PHE A 1 111 ? 3.128 6.760 -5.365 1.00 95.62 111 PHE A N 1
ATOM 877 C CA . PHE A 1 111 ? 2.153 6.071 -4.518 1.00 95.62 111 PHE A CA 1
ATOM 878 C C . PHE A 1 111 ? 1.266 7.047 -3.739 1.00 95.62 111 PHE A C 1
ATOM 880 O O . PHE A 1 111 ? 0.054 6.825 -3.681 1.00 95.62 111 PHE A O 1
ATOM 887 N N . ILE A 1 112 ? 1.820 8.153 -3.233 1.00 93.50 112 ILE A N 1
ATOM 888 C CA . ILE A 1 112 ? 1.053 9.190 -2.533 1.00 93.50 112 ILE A CA 1
ATOM 889 C C . ILE A 1 112 ? -0.000 9.810 -3.457 1.00 93.50 112 ILE A C 1
ATOM 891 O O . ILE A 1 112 ? -1.152 9.957 -3.046 1.00 93.50 112 ILE A O 1
ATOM 895 N N . GLU A 1 113 ? 0.350 10.126 -4.708 1.00 92.44 113 GLU A N 1
ATOM 896 C CA . GLU A 1 113 ? -0.593 10.668 -5.698 1.00 92.44 113 GLU A CA 1
ATOM 897 C C . GLU A 1 113 ? -1.762 9.713 -5.984 1.00 92.44 113 GLU A C 1
ATOM 899 O O . GLU A 1 113 ? -2.876 10.157 -6.260 1.00 92.44 113 GLU A O 1
ATOM 904 N N . ASN A 1 114 ? -1.531 8.404 -5.860 1.00 90.31 114 ASN A N 1
ATOM 905 C CA . ASN A 1 114 ? -2.547 7.365 -6.023 1.00 90.31 114 ASN A CA 1
ATOM 906 C C . ASN A 1 114 ? -3.276 7.010 -4.708 1.00 90.31 114 ASN A C 1
ATOM 908 O O . ASN A 1 114 ? -4.055 6.055 -4.676 1.00 90.31 114 ASN A O 1
ATOM 912 N N . GLY A 1 115 ? -3.034 7.745 -3.615 1.00 90.69 115 GLY A N 1
ATOM 913 C CA . GLY A 1 115 ? -3.658 7.497 -2.310 1.00 90.69 115 GLY A CA 1
ATOM 914 C C . GLY A 1 115 ? -3.187 6.205 -1.633 1.00 90.69 115 GLY A C 1
ATOM 915 O O . GLY A 1 115 ? -3.940 5.599 -0.868 1.00 90.69 115 GLY A O 1
ATOM 916 N N . VAL A 1 116 ? -1.965 5.764 -1.937 1.00 95.19 116 VAL A N 1
ATOM 917 C CA . VAL A 1 116 ? -1.345 4.545 -1.413 1.00 95.19 116 VAL A CA 1
ATOM 918 C C . VAL A 1 116 ? -0.137 4.922 -0.566 1.00 95.19 116 VAL A C 1
ATOM 920 O O . VAL A 1 116 ? 0.740 5.661 -1.002 1.00 95.19 116 VAL A O 1
ATOM 923 N N . GLU A 1 117 ? -0.053 4.389 0.648 1.00 95.25 117 GLU A N 1
ATOM 924 C CA . GLU A 1 117 ? 1.137 4.569 1.473 1.00 95.25 117 GLU A CA 1
ATOM 925 C C . GLU A 1 117 ? 2.274 3.690 0.945 1.00 95.25 117 GLU A C 1
ATOM 927 O O . GLU A 1 117 ? 2.077 2.501 0.697 1.00 95.25 117 GLU A O 1
ATOM 932 N N . PHE A 1 118 ? 3.474 4.250 0.788 1.00 96.06 118 PHE A N 1
ATOM 933 C CA . PHE A 1 118 ? 4.650 3.511 0.335 1.00 96.06 118 PHE A CA 1
ATOM 934 C C . PHE A 1 118 ? 5.639 3.271 1.474 1.00 96.06 118 PHE A C 1
ATOM 936 O O . PHE A 1 118 ? 6.045 4.194 2.174 1.00 96.06 118 PHE A O 1
ATOM 943 N N . VAL A 1 119 ? 6.072 2.019 1.637 1.00 95.56 119 VAL A N 1
ATOM 944 C CA . VAL A 1 119 ? 7.091 1.638 2.619 1.00 95.56 119 VAL A CA 1
ATOM 945 C C . VAL A 1 119 ? 8.170 0.779 1.972 1.00 95.56 119 VAL A C 1
ATOM 947 O O . VAL A 1 119 ? 7.906 -0.270 1.385 1.00 95.56 119 VAL A O 1
ATOM 950 N N . VAL A 1 120 ? 9.429 1.171 2.159 1.00 93.88 120 VAL A N 1
ATOM 951 C CA . VAL A 1 120 ? 10.579 0.336 1.793 1.00 93.88 120 VAL A CA 1
ATOM 952 C C . VAL A 1 120 ? 10.811 -0.720 2.871 1.00 93.88 120 VAL A C 1
ATOM 954 O O . VAL A 1 120 ? 11.242 -0.402 3.980 1.00 93.88 120 VAL A O 1
ATOM 957 N N . TYR A 1 121 ? 10.572 -1.990 2.551 1.00 93.19 121 TYR A N 1
ATOM 958 C CA . TYR A 1 121 ? 10.839 -3.100 3.457 1.00 93.19 121 TYR A CA 1
ATOM 959 C C . TYR A 1 121 ? 12.337 -3.288 3.687 1.00 93.19 121 TYR A C 1
ATOM 961 O O . TYR A 1 121 ? 13.129 -3.413 2.752 1.00 93.19 121 TYR A O 1
ATOM 969 N N . ARG A 1 122 ? 12.715 -3.385 4.963 1.00 86.19 122 ARG A N 1
ATOM 970 C CA . ARG A 1 122 ? 14.057 -3.773 5.399 1.00 86.19 122 ARG A CA 1
ATOM 971 C C . ARG A 1 122 ? 13.924 -4.761 6.552 1.00 86.19 122 ARG A C 1
ATOM 973 O O . ARG A 1 122 ? 13.306 -4.446 7.569 1.00 86.19 122 ARG A O 1
ATOM 980 N N . GLU A 1 123 ? 14.503 -5.952 6.393 1.00 80.12 123 GLU A N 1
ATOM 981 C CA . GLU A 1 123 ? 14.472 -7.004 7.423 1.00 80.12 123 GLU A CA 1
ATOM 982 C C . GLU A 1 123 ? 15.225 -6.570 8.687 1.00 80.12 123 GLU A C 1
ATOM 984 O O . GLU A 1 123 ? 14.809 -6.829 9.818 1.00 80.12 123 GLU A O 1
ATOM 989 N N . THR A 1 124 ? 16.335 -5.866 8.491 1.00 77.31 124 THR A N 1
ATOM 990 C CA . THR A 1 124 ? 17.168 -5.309 9.554 1.00 77.31 124 THR A CA 1
ATOM 991 C C . THR A 1 124 ? 17.475 -3.854 9.237 1.00 77.31 124 THR A C 1
ATOM 993 O O . THR A 1 124 ? 17.522 -3.459 8.072 1.00 77.31 124 THR A O 1
ATOM 996 N N . GLY A 1 125 ? 17.652 -3.038 10.270 1.00 72.50 125 GLY A N 1
ATOM 997 C CA . GLY A 1 125 ? 17.910 -1.617 10.097 1.00 72.50 125 GLY A CA 1
ATOM 998 C C . GLY A 1 125 ? 17.455 -0.802 11.293 1.00 72.50 125 GLY A C 1
ATOM 999 O O . GLY A 1 125 ? 17.173 -1.341 12.365 1.00 72.50 125 GLY A O 1
ATOM 1000 N N . LEU A 1 126 ? 17.414 0.509 11.087 1.00 78.00 126 LEU A N 1
ATOM 1001 C CA . LEU A 1 126 ? 16.893 1.456 12.060 1.00 78.00 126 LEU A CA 1
ATOM 1002 C C . LEU A 1 126 ? 15.404 1.195 12.309 1.00 78.00 126 LEU A C 1
ATOM 1004 O O . LEU A 1 126 ? 14.670 0.800 11.404 1.00 78.00 126 LEU A O 1
ATOM 1008 N N . VAL A 1 127 ? 14.975 1.408 13.551 1.00 79.00 127 VAL A N 1
ATOM 1009 C CA . VAL A 1 127 ? 13.556 1.340 13.927 1.00 79.00 127 VAL A CA 1
ATOM 1010 C C . VAL A 1 127 ? 12.828 2.605 13.479 1.00 79.00 127 VAL A C 1
ATOM 1012 O O . VAL A 1 127 ? 11.686 2.506 13.034 1.00 79.00 127 VAL A O 1
ATOM 1015 N N . SER A 1 128 ? 13.515 3.750 13.548 1.00 82.50 128 SER A N 1
ATOM 1016 C CA . SER A 1 128 ? 13.000 5.063 13.170 1.00 82.50 128 SER A CA 1
ATOM 1017 C C . SER A 1 128 ? 13.999 5.855 12.322 1.00 82.50 128 SER A C 1
ATOM 1019 O O . SER A 1 128 ? 15.204 5.596 12.393 1.00 82.50 128 SER A O 1
ATOM 1021 N N . ASP A 1 129 ? 13.495 6.802 11.536 1.00 83.69 129 ASP A N 1
ATOM 1022 C CA . ASP A 1 129 ? 14.283 7.799 10.805 1.00 83.69 129 ASP A CA 1
ATOM 1023 C C . ASP A 1 129 ? 14.814 8.924 11.723 1.00 83.69 129 ASP A C 1
ATOM 1025 O O . ASP A 1 129 ? 14.708 8.861 12.952 1.00 83.69 129 ASP A O 1
ATOM 1029 N N . GLU A 1 130 ? 15.427 9.949 11.125 1.00 81.69 130 GLU A N 1
ATOM 1030 C CA . GLU A 1 130 ? 15.983 11.108 11.841 1.00 81.69 130 GLU A CA 1
ATOM 1031 C C . GLU A 1 130 ? 14.910 11.985 12.512 1.00 81.69 130 GLU A C 1
ATOM 1033 O O . GLU A 1 130 ? 15.215 12.727 13.447 1.00 81.69 130 GLU A O 1
ATOM 1038 N N . GLU A 1 131 ? 13.657 11.875 12.074 1.00 83.75 131 GLU A N 1
ATOM 1039 C CA . GLU A 1 131 ? 12.504 12.616 12.590 1.00 83.75 131 GLU A CA 1
ATOM 1040 C C . GLU A 1 131 ? 11.746 11.828 13.673 1.00 83.75 131 GLU A C 1
ATOM 1042 O O . GLU A 1 131 ? 10.882 12.369 14.363 1.00 83.75 131 GLU A O 1
ATOM 1047 N N . GLY A 1 132 ? 12.118 10.561 13.882 1.00 83.62 132 GLY A N 1
ATOM 1048 C CA . GLY A 1 132 ? 11.519 9.659 14.858 1.00 83.62 132 GLY A CA 1
ATOM 1049 C C . GLY A 1 132 ? 10.385 8.794 14.301 1.00 83.62 132 GLY A C 1
ATOM 1050 O O . GLY A 1 132 ? 9.854 7.963 15.046 1.00 83.62 132 GLY A O 1
ATOM 1051 N N . ASN A 1 133 ? 10.048 8.909 13.015 1.00 86.06 133 ASN A N 1
ATOM 1052 C CA . ASN A 1 133 ? 9.010 8.098 12.381 1.00 86.06 133 ASN A CA 1
ATOM 1053 C C . ASN A 1 133 ? 9.503 6.665 12.199 1.00 86.06 133 ASN A C 1
ATOM 1055 O O . ASN A 1 133 ? 10.661 6.444 11.846 1.00 86.06 133 ASN A O 1
ATOM 1059 N N . LYS A 1 134 ? 8.640 5.666 12.428 1.00 89.50 134 LYS A N 1
ATOM 1060 C CA . LYS A 1 134 ? 9.015 4.260 12.222 1.00 89.50 134 LYS A CA 1
ATOM 1061 C C . LYS A 1 134 ? 9.285 3.991 10.744 1.00 89.50 134 LYS A C 1
ATOM 1063 O O . LYS A 1 134 ? 8.582 4.507 9.883 1.00 89.50 134 LYS A O 1
ATOM 1068 N N . VAL A 1 135 ? 10.244 3.110 10.456 1.00 90.44 135 VAL A N 1
ATOM 1069 C CA . VAL A 1 135 ? 10.618 2.734 9.080 1.00 90.44 135 VAL A CA 1
ATOM 1070 C C . VAL A 1 135 ? 10.605 1.221 8.856 1.00 90.44 135 VAL A C 1
ATOM 1072 O O . VAL A 1 135 ? 10.618 0.414 9.793 1.00 90.44 135 VAL A O 1
ATOM 1075 N N . GLY A 1 136 ? 10.558 0.812 7.586 1.00 90.62 136 GLY A N 1
ATOM 1076 C CA . GLY A 1 136 ? 10.606 -0.590 7.176 1.00 90.62 136 GLY A CA 1
ATOM 1077 C C . GLY A 1 136 ? 9.533 -1.452 7.834 1.00 90.62 136 GLY A C 1
ATOM 1078 O O . GLY A 1 136 ? 8.364 -1.073 7.907 1.00 90.62 136 GLY A O 1
ATOM 1079 N N . LYS A 1 137 ? 9.920 -2.625 8.349 1.00 93.19 137 LYS A N 1
ATOM 1080 C CA . LYS A 1 137 ? 8.969 -3.559 8.974 1.00 93.19 137 LYS A CA 1
ATOM 1081 C C . LYS A 1 137 ? 8.234 -2.975 10.185 1.00 93.19 137 LYS A C 1
ATOM 1083 O O . LYS A 1 137 ? 7.118 -3.394 10.480 1.00 93.19 137 LYS A O 1
ATOM 1088 N N . HIS A 1 138 ? 8.844 -2.019 10.887 1.00 92.56 138 HIS A N 1
ATOM 1089 C CA . HIS A 1 138 ? 8.229 -1.378 12.048 1.00 92.56 138 HIS A CA 1
ATOM 1090 C C . HIS A 1 138 ? 7.115 -0.416 11.641 1.00 92.56 138 HIS A C 1
ATOM 1092 O O . HIS A 1 138 ? 6.111 -0.349 12.346 1.00 92.56 138 HIS A O 1
ATOM 1098 N N . ARG A 1 139 ? 7.259 0.258 10.492 1.00 94.19 139 ARG A N 1
ATOM 1099 C CA . ARG A 1 139 ? 6.194 1.085 9.916 1.00 94.19 139 ARG A CA 1
ATOM 1100 C C . ARG A 1 139 ? 5.014 0.236 9.468 1.00 94.19 139 ARG A C 1
ATOM 1102 O O . ARG A 1 139 ? 3.889 0.513 9.849 1.00 94.19 139 ARG A O 1
ATOM 1109 N N . ILE A 1 140 ? 5.286 -0.856 8.752 1.00 94.56 140 ILE A N 1
ATOM 1110 C CA . ILE A 1 140 ? 4.245 -1.804 8.324 1.00 94.56 140 ILE A CA 1
ATOM 1111 C C . ILE A 1 140 ? 3.468 -2.322 9.536 1.00 94.56 140 ILE A C 1
ATOM 1113 O O . ILE A 1 140 ? 2.241 -2.320 9.541 1.00 94.56 140 ILE A O 1
ATOM 1117 N N . LYS A 1 141 ? 4.184 -2.734 10.588 1.00 94.06 141 LYS A N 1
ATOM 1118 C CA . LYS A 1 141 ? 3.565 -3.190 11.831 1.00 94.06 141 LYS A CA 1
ATOM 1119 C C . LYS A 1 141 ? 2.680 -2.110 12.463 1.00 94.06 141 LYS A C 1
ATOM 1121 O O . LYS A 1 141 ? 1.569 -2.419 12.869 1.00 94.06 141 LYS A O 1
ATOM 1126 N N . GLU A 1 142 ? 3.164 -0.874 12.532 1.00 94.00 142 GLU A N 1
ATOM 1127 C CA . GLU A 1 142 ? 2.392 0.250 13.066 1.00 94.00 142 GLU A CA 1
ATOM 1128 C C . GLU A 1 142 ? 1.102 0.491 12.288 1.00 94.00 142 GLU A C 1
ATOM 1130 O O . GLU A 1 142 ? 0.063 0.594 12.924 1.00 94.00 142 GLU A O 1
ATOM 1135 N N . ILE A 1 143 ? 1.150 0.494 10.951 1.00 94.69 143 ILE A N 1
ATOM 1136 C CA . ILE A 1 143 ? -0.040 0.656 10.101 1.00 94.69 143 ILE A CA 1
ATOM 1137 C C . ILE A 1 143 ? -1.106 -0.385 10.465 1.00 94.69 143 ILE A C 1
ATOM 1139 O O . ILE A 1 143 ? -2.267 -0.035 10.663 1.00 94.69 143 ILE A O 1
ATOM 1143 N N . PHE A 1 144 ? -0.715 -1.656 10.617 1.00 93.81 144 PHE A N 1
ATOM 1144 C CA . PHE A 1 144 ? -1.645 -2.723 10.999 1.00 93.81 144 PHE A CA 1
ATOM 1145 C C . PHE A 1 144 ? -2.175 -2.589 12.433 1.00 93.81 144 PHE A C 1
ATOM 1147 O O . PHE A 1 144 ? -3.333 -2.917 12.685 1.00 93.81 144 PHE A O 1
ATOM 1154 N N . GLU A 1 145 ? -1.341 -2.142 13.375 1.00 91.56 145 GLU A N 1
ATOM 1155 C CA . GLU A 1 145 ? -1.730 -1.945 14.777 1.00 91.56 145 GLU A CA 1
ATOM 1156 C C . GLU A 1 145 ? -2.637 -0.722 14.971 1.00 91.56 145 GLU A C 1
ATOM 1158 O O . GLU A 1 145 ? -3.487 -0.741 15.856 1.00 91.56 145 GLU A O 1
ATOM 1163 N N . SER A 1 146 ? -2.482 0.321 14.152 1.00 89.31 146 SER A N 1
ATOM 1164 C CA . SER A 1 146 ? -3.317 1.527 14.198 1.00 89.31 146 SER A CA 1
ATOM 1165 C C . SER A 1 146 ? -4.600 1.428 13.375 1.00 89.31 146 SER A C 1
ATOM 1167 O O . SER A 1 146 ? -5.432 2.328 13.447 1.00 89.31 146 SER A O 1
ATOM 1169 N N . HIS A 1 147 ? -4.751 0.385 12.556 1.00 91.50 147 HIS A N 1
ATOM 1170 C CA . HIS A 1 147 ? -5.929 0.226 11.712 1.00 91.50 147 HIS A CA 1
ATOM 1171 C C . HIS A 1 147 ? -7.151 -0.220 12.526 1.00 91.50 147 HIS A C 1
ATOM 1173 O O . HIS A 1 147 ? -7.069 -1.122 13.362 1.00 91.50 147 HIS A O 1
ATOM 1179 N N . GLU A 1 148 ? -8.302 0.391 12.249 1.00 86.12 148 GLU A N 1
ATOM 1180 C CA . GLU A 1 148 ? -9.581 0.011 12.844 1.00 86.12 148 GLU A CA 1
ATOM 1181 C C . GLU A 1 148 ? -10.161 -1.206 12.115 1.00 86.12 148 GLU A C 1
ATOM 1183 O O . GLU A 1 148 ? -10.757 -1.102 11.044 1.00 86.12 148 GLU A O 1
ATOM 1188 N N . TRP A 1 149 ? -9.988 -2.390 12.698 1.00 86.19 149 TRP A N 1
ATOM 1189 C CA . TRP A 1 149 ? -10.500 -3.630 12.118 1.00 86.19 149 TRP A CA 1
ATOM 1190 C C . TRP A 1 149 ? -12.013 -3.753 12.329 1.00 86.19 149 TRP A C 1
ATOM 1192 O O . TRP A 1 149 ? -12.490 -3.926 13.451 1.00 86.19 149 TRP A O 1
ATOM 1202 N N . SER A 1 150 ? -12.778 -3.708 11.241 1.00 74.19 150 SER A N 1
ATOM 1203 C CA . SER A 1 150 ? -14.219 -3.959 11.260 1.00 74.19 150 SER A CA 1
ATOM 1204 C C . SER A 1 150 ? -14.525 -5.461 11.345 1.00 74.19 150 SER A C 1
ATOM 1206 O O . SER A 1 150 ? -13.817 -6.302 10.794 1.00 74.19 150 SER A O 1
ATOM 1208 N N . GLY A 1 151 ? -15.590 -5.829 12.065 1.00 66.69 151 GLY A N 1
ATOM 1209 C CA . GLY A 1 151 ? -16.096 -7.210 12.100 1.00 66.69 151 GLY A CA 1
ATOM 1210 C C . GLY A 1 151 ? -15.246 -8.229 12.874 1.00 66.69 151 GLY A C 1
ATOM 1211 O O . GLY A 1 151 ? -15.578 -9.414 12.864 1.00 66.69 151 GLY A O 1
ATOM 1212 N N . ILE A 1 152 ? -14.188 -7.793 13.565 1.00 72.88 152 ILE A N 1
ATOM 1213 C CA . ILE A 1 152 ? -13.364 -8.640 14.433 1.00 72.88 152 ILE A CA 1
ATOM 1214 C C . ILE A 1 152 ? -13.512 -8.154 15.875 1.00 72.88 152 ILE A C 1
ATOM 1216 O O . ILE A 1 152 ? -13.138 -7.030 16.201 1.00 72.88 152 ILE A O 1
ATOM 1220 N N . ASP A 1 153 ? -14.003 -9.027 16.756 1.00 63.06 153 ASP A N 1
ATOM 1221 C CA . ASP A 1 153 ? -13.877 -8.819 18.198 1.00 63.06 153 ASP A CA 1
ATOM 1222 C C . ASP A 1 153 ? -12.401 -8.985 18.572 1.00 63.06 153 ASP A C 1
ATOM 1224 O O . ASP A 1 153 ? -11.898 -10.097 18.763 1.00 63.06 153 ASP A O 1
ATOM 1228 N N . ILE A 1 154 ? -11.675 -7.870 18.638 1.00 65.19 154 ILE A N 1
ATOM 1229 C CA . ILE A 1 154 ? -10.314 -7.866 19.161 1.00 65.19 154 ILE A CA 1
ATOM 1230 C C . ILE A 1 154 ? -10.429 -8.115 20.667 1.00 65.19 154 ILE A C 1
ATOM 1232 O O . ILE A 1 154 ? -10.766 -7.218 21.442 1.00 65.19 154 ILE A O 1
ATOM 1236 N N . GLU A 1 155 ? -10.171 -9.356 21.092 1.00 64.12 155 GLU A N 1
ATOM 1237 C CA . GLU A 1 155 ? -9.924 -9.651 22.500 1.00 64.12 155 GLU A CA 1
ATOM 1238 C C . GLU A 1 155 ? -8.755 -8.783 22.952 1.00 64.12 155 GLU A C 1
ATOM 1240 O O . GLU A 1 155 ? -7.603 -9.003 22.570 1.00 64.12 155 GLU A O 1
ATOM 1245 N N . ASP A 1 156 ? -9.081 -7.774 23.750 1.00 51.25 156 ASP A N 1
ATOM 1246 C CA . ASP A 1 156 ? -8.150 -6.773 24.229 1.00 51.25 156 ASP A CA 1
ATOM 1247 C C . ASP A 1 156 ? -7.111 -7.441 25.143 1.00 51.25 156 ASP A C 1
ATOM 1249 O O . ASP A 1 156 ? -7.289 -7.591 26.355 1.00 51.25 156 ASP A O 1
ATOM 1253 N N . LYS A 1 157 ? -6.020 -7.932 24.552 1.00 49.41 157 LYS A N 1
ATOM 1254 C CA . LYS A 1 157 ? -4.870 -8.479 25.276 1.00 49.41 157 LYS A CA 1
ATOM 1255 C C . LYS A 1 157 ? -3.960 -7.339 25.705 1.00 49.41 157 LYS A C 1
ATOM 1257 O O . LYS A 1 157 ? -2.774 -7.326 25.388 1.00 49.41 157 LYS A O 1
ATOM 1262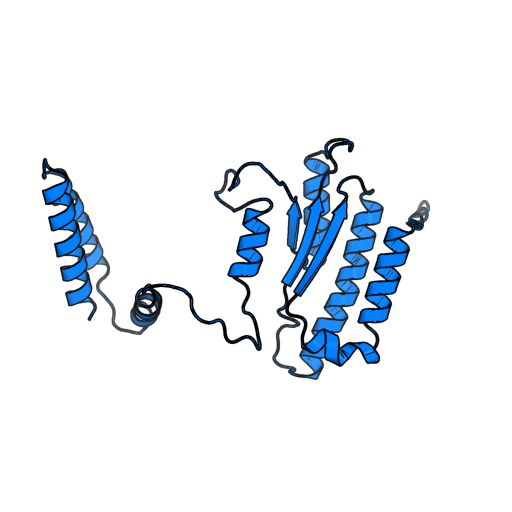 N N . THR A 1 158 ? -4.508 -6.415 26.485 1.00 42.00 158 THR A N 1
ATOM 1263 C CA . THR A 1 158 ? -3.723 -5.469 27.273 1.00 42.00 158 THR A CA 1
ATOM 1264 C C . THR A 1 158 ? -4.039 -5.637 28.766 1.00 42.00 158 THR A C 1
ATOM 1266 O O . THR A 1 158 ? -5.192 -5.552 29.200 1.00 42.00 158 THR A O 1
ATOM 1269 N N . PRO A 1 159 ? -3.027 -5.896 29.616 1.00 46.72 159 PRO A N 1
ATOM 1270 C CA . PRO A 1 159 ? -3.177 -5.749 31.050 1.00 46.72 159 PRO A CA 1
ATOM 1271 C C . PRO A 1 159 ? -3.243 -4.252 31.382 1.00 46.72 159 PRO A C 1
ATOM 1273 O O . PRO A 1 159 ? -2.225 -3.580 31.381 1.00 46.72 159 PRO A O 1
ATOM 1276 N N . ARG A 1 160 ? -4.440 -3.751 31.716 1.00 45.47 160 ARG A N 1
ATOM 1277 C CA . ARG A 1 160 ? -4.674 -2.472 32.422 1.00 45.47 160 ARG A CA 1
ATOM 1278 C C . ARG A 1 160 ? -3.918 -1.241 31.876 1.00 45.47 160 ARG A C 1
ATOM 1280 O O . ARG A 1 160 ? -3.103 -0.677 32.593 1.00 45.47 160 ARG A O 1
ATOM 1287 N N . GLU A 1 161 ? -4.318 -0.711 30.722 1.00 45.97 161 GLU A N 1
ATOM 1288 C CA . GLU A 1 161 ? -4.036 0.703 30.377 1.00 45.97 161 GLU A CA 1
ATOM 1289 C C . GLU A 1 161 ? -5.272 1.495 29.905 1.00 45.97 161 GLU A C 1
ATOM 1291 O O . GLU A 1 161 ? -5.165 2.625 29.451 1.00 45.97 161 GLU A O 1
ATOM 1296 N N . ARG A 1 162 ? -6.492 0.992 30.148 1.00 43.56 162 ARG A N 1
ATOM 1297 C CA . ARG A 1 162 ? -7.753 1.731 29.910 1.00 43.56 162 ARG A CA 1
ATOM 1298 C C . ARG A 1 162 ? -8.051 2.824 30.957 1.00 43.56 162 ARG A C 1
ATOM 1300 O O . ARG A 1 162 ? -9.158 2.902 31.477 1.00 43.56 162 ARG A O 1
ATOM 1307 N N . LYS A 1 163 ? -7.063 3.633 31.346 1.00 45.06 163 LYS A N 1
ATOM 1308 C CA . LYS A 1 163 ? -7.289 4.808 32.217 1.00 45.06 163 LYS A CA 1
ATOM 1309 C C . LYS A 1 163 ? -6.772 6.123 31.645 1.00 45.06 163 LYS A C 1
ATOM 1311 O O . LYS A 1 163 ? -7.079 7.160 32.212 1.00 45.06 163 LYS A O 1
ATOM 1316 N N . THR A 1 164 ? -6.020 6.114 30.551 1.00 47.91 164 THR A N 1
ATOM 1317 C CA . THR A 1 164 ? -5.487 7.340 29.937 1.00 47.91 164 THR A CA 1
ATOM 1318 C C . THR A 1 164 ? -6.443 7.949 28.912 1.00 47.91 164 THR A C 1
ATOM 1320 O O . THR A 1 164 ? -6.554 9.169 28.847 1.00 47.91 164 THR A O 1
ATOM 1323 N N . GLU A 1 165 ? -7.209 7.139 28.177 1.00 46.28 165 GLU A N 1
ATOM 1324 C CA . GLU A 1 165 ? -8.148 7.652 27.164 1.00 46.28 165 GLU A CA 1
ATOM 1325 C C . GLU A 1 165 ? -9.399 8.306 27.770 1.00 46.28 165 GLU A C 1
ATOM 1327 O O . GLU A 1 165 ? -9.822 9.361 27.296 1.00 46.28 165 GLU A O 1
ATOM 1332 N N . ASP A 1 166 ? -9.934 7.763 28.870 1.00 44.81 166 ASP A N 1
ATOM 1333 C CA . ASP A 1 166 ? -11.030 8.404 29.617 1.00 44.81 166 ASP A CA 1
ATOM 1334 C C . ASP A 1 166 ? -10.582 9.717 30.275 1.00 44.81 166 ASP A C 1
ATOM 1336 O O . ASP A 1 166 ? -11.358 10.668 30.353 1.00 44.81 166 ASP A O 1
ATOM 1340 N N . VAL A 1 167 ? -9.311 9.816 30.683 1.00 47.00 167 VAL A N 1
ATOM 1341 C CA . VAL A 1 167 ? -8.740 11.065 31.207 1.00 47.00 167 VAL A CA 1
ATOM 1342 C C . VAL A 1 167 ? -8.608 12.097 30.087 1.00 47.00 167 VAL A C 1
ATOM 1344 O O . VAL A 1 167 ? -9.019 13.236 30.275 1.00 47.00 167 VAL A O 1
ATOM 1347 N N . CYS A 1 168 ? -8.135 11.718 28.895 1.00 44.56 168 CYS A N 1
ATOM 1348 C CA . CYS A 1 168 ? -8.066 12.638 27.754 1.00 44.56 168 CYS A CA 1
ATOM 1349 C C . CYS A 1 168 ? -9.447 13.103 27.267 1.00 44.56 168 CYS A C 1
ATOM 1351 O O . CYS A 1 168 ? -9.586 14.263 26.889 1.00 44.56 168 CYS A O 1
ATOM 1353 N N . ARG A 1 169 ? -10.483 12.253 27.317 1.00 44.12 169 ARG A N 1
ATOM 1354 C CA . ARG A 1 169 ? -11.862 12.674 27.007 1.00 44.12 169 ARG A CA 1
ATOM 1355 C C . ARG A 1 169 ? -12.465 13.567 28.089 1.00 44.12 169 ARG A C 1
ATOM 1357 O O . ARG A 1 169 ? -13.087 14.566 27.747 1.00 44.12 169 ARG A O 1
ATOM 1364 N N . SER A 1 170 ? -12.237 13.256 29.366 1.00 43.97 170 SER A N 1
ATOM 1365 C CA . SER A 1 170 ? -12.694 14.084 30.491 1.00 43.97 170 SER A CA 1
ATOM 1366 C C . SER A 1 170 ? -11.997 15.449 30.548 1.00 43.97 170 SER A C 1
ATOM 1368 O O . SER A 1 170 ? -12.583 16.408 31.039 1.00 43.97 170 SER A O 1
ATOM 1370 N N . LEU A 1 171 ? -10.766 15.560 30.034 1.00 49.31 171 LEU A N 1
ATOM 1371 C CA . LEU A 1 171 ? -10.012 16.818 29.937 1.00 49.31 171 LEU A CA 1
ATOM 1372 C C . LEU A 1 171 ? -10.531 17.769 28.844 1.00 49.31 171 LEU A C 1
ATOM 1374 O O . LEU A 1 171 ? -10.160 18.940 28.840 1.00 49.31 171 LEU A O 1
ATOM 1378 N N . LEU A 1 172 ? -11.352 17.278 27.911 1.00 49.62 172 LEU A N 1
ATOM 1379 C CA . LEU A 1 172 ? -11.873 18.054 26.779 1.00 49.62 172 LEU A CA 1
ATOM 1380 C C . LEU A 1 172 ? -13.305 18.566 27.003 1.00 49.62 172 LEU A C 1
ATOM 1382 O O . LEU A 1 172 ? -13.834 19.261 26.139 1.00 49.62 172 LEU A O 1
ATOM 1386 N N . THR A 1 173 ? -13.930 18.249 28.141 1.00 46.50 173 THR A N 1
ATOM 1387 C CA . THR A 1 173 ? -15.296 18.679 28.471 1.00 46.50 173 THR A CA 1
ATOM 1388 C C . THR A 1 173 ? -15.315 19.715 29.599 1.00 46.50 173 THR A C 1
ATOM 1390 O O . THR A 1 173 ? -15.261 19.362 30.771 1.00 46.50 173 THR A O 1
ATOM 1393 N N . ASP A 1 174 ? -15.398 20.989 29.205 1.00 48.25 174 ASP A N 1
ATOM 1394 C CA . ASP A 1 174 ? -16.142 22.112 29.813 1.00 48.25 174 ASP A CA 1
ATOM 1395 C C . ASP A 1 174 ? -16.135 22.354 31.340 1.00 48.25 174 ASP A C 1
ATOM 1397 O O . ASP A 1 174 ? -17.074 22.943 31.878 1.00 48.25 174 ASP A O 1
ATOM 1401 N N . GLU A 1 175 ? -15.043 22.060 32.041 1.00 50.12 175 GLU A N 1
ATOM 1402 C CA . GLU A 1 175 ? -14.668 22.841 33.226 1.00 50.12 175 GLU A CA 1
ATOM 1403 C C . GLU A 1 175 ? -13.267 23.412 32.999 1.00 50.12 175 GLU A C 1
ATOM 1405 O O . GLU A 1 175 ? -12.326 22.669 32.728 1.00 50.12 175 GLU A O 1
ATOM 1410 N N . GLU A 1 176 ? -13.132 24.746 33.043 1.00 52.38 176 GLU A N 1
ATOM 1411 C CA . GLU A 1 176 ? -11.856 25.461 32.906 1.00 52.38 176 GLU A CA 1
ATOM 1412 C C . GLU A 1 176 ? -10.899 25.048 34.035 1.00 52.38 176 GLU A C 1
ATOM 1414 O O . GLU A 1 176 ? -10.742 25.725 35.054 1.00 52.38 176 GLU A O 1
ATOM 1419 N N . LEU A 1 177 ? -10.235 23.909 33.850 1.00 56.31 177 LEU A N 1
ATOM 1420 C CA . LEU A 1 177 ? -9.126 23.476 34.674 1.00 56.31 177 LEU A CA 1
ATOM 1421 C C . LEU A 1 177 ? -8.059 24.559 34.583 1.00 56.31 177 LEU A C 1
ATOM 1423 O O . LEU A 1 177 ? -7.557 24.885 33.505 1.00 56.31 177 LEU A O 1
ATOM 1427 N N . ASN A 1 178 ? -7.719 25.146 35.730 1.00 62.84 178 ASN A N 1
ATOM 1428 C CA . ASN A 1 178 ? -6.733 26.211 35.813 1.00 62.84 178 ASN A CA 1
ATOM 1429 C C . ASN A 1 178 ? -5.332 25.626 35.569 1.00 62.84 178 ASN A C 1
ATOM 1431 O O . ASN A 1 178 ? -4.572 25.343 36.497 1.00 62.84 178 ASN A O 1
ATOM 1435 N N . LEU A 1 179 ? -5.003 25.419 34.292 1.00 58.91 179 LEU A N 1
ATOM 1436 C CA . LEU A 1 179 ? -3.753 24.839 33.795 1.00 58.91 179 LEU A CA 1
ATOM 1437 C C . LEU A 1 179 ? -2.526 25.550 34.373 1.00 58.91 179 LEU A C 1
ATOM 1439 O O . LEU A 1 179 ? -1.508 24.913 34.629 1.00 58.91 179 LEU A O 1
ATOM 1443 N N . ASN A 1 180 ? -2.635 26.848 34.667 1.00 62.25 180 ASN A N 1
ATOM 1444 C CA . ASN A 1 180 ? -1.571 27.612 35.313 1.00 62.25 180 ASN A CA 1
ATOM 1445 C C . ASN A 1 180 ? -1.271 27.112 36.735 1.00 62.25 180 ASN A C 1
ATOM 1447 O O . ASN A 1 180 ? -0.110 27.087 37.141 1.00 62.25 180 ASN A O 1
ATOM 1451 N N . GLU A 1 181 ? -2.280 26.666 37.486 1.00 63.16 181 GLU A N 1
ATOM 1452 C CA . GLU A 1 181 ? -2.084 26.103 38.822 1.00 63.16 181 GLU A CA 1
ATOM 1453 C C . GLU A 1 181 ? -1.412 24.722 38.744 1.00 63.16 181 GLU A C 1
ATOM 1455 O O . GLU A 1 181 ? -0.467 24.458 39.489 1.00 63.16 181 GLU A O 1
ATOM 1460 N N . ILE A 1 182 ? -1.812 23.884 37.782 1.00 64.88 182 ILE A N 1
ATOM 1461 C CA . ILE A 1 182 ? -1.207 22.564 37.532 1.00 64.88 182 ILE A CA 1
ATOM 1462 C C . ILE A 1 182 ? 0.255 22.713 37.096 1.00 64.88 182 ILE A C 1
ATOM 1464 O O . ILE A 1 182 ? 1.145 22.096 37.684 1.00 64.88 182 ILE A O 1
ATOM 1468 N N . ILE A 1 183 ? 0.529 23.594 36.131 1.00 70.50 183 ILE A N 1
ATOM 1469 C CA . ILE A 1 183 ? 1.888 23.889 35.661 1.00 70.50 183 ILE A CA 1
ATOM 1470 C C . ILE A 1 183 ? 2.741 24.433 36.812 1.00 70.50 183 ILE A C 1
ATOM 1472 O O . ILE A 1 183 ? 3.889 24.018 36.971 1.00 70.50 183 ILE A O 1
ATOM 1476 N N . SER A 1 184 ? 2.185 25.299 37.668 1.00 67.00 184 SER A N 1
ATOM 1477 C CA . SER A 1 184 ? 2.905 25.820 38.836 1.00 67.00 184 SER A CA 1
ATOM 1478 C C . SER A 1 184 ? 3.234 24.731 39.866 1.00 67.00 184 SER A C 1
ATOM 1480 O O . SER A 1 184 ? 4.343 24.713 40.404 1.00 67.00 184 SER A O 1
ATOM 1482 N N . LYS A 1 185 ? 2.317 23.779 40.098 1.00 65.75 185 LYS A N 1
ATOM 1483 C CA . LYS A 1 185 ? 2.525 22.644 41.008 1.00 65.75 185 LYS A CA 1
ATOM 1484 C C . LYS A 1 185 ? 3.582 21.689 40.464 1.00 65.75 185 LYS A C 1
ATOM 1486 O O . LYS A 1 185 ? 4.453 21.295 41.230 1.00 65.75 185 LYS A O 1
ATOM 1491 N N . ILE A 1 186 ? 3.575 21.403 39.159 1.00 67.75 186 ILE A N 1
ATOM 1492 C CA . ILE A 1 186 ? 4.590 20.577 38.481 1.00 67.75 186 ILE A CA 1
ATOM 1493 C C . ILE A 1 186 ? 5.964 21.262 38.494 1.00 67.75 186 ILE A C 1
ATOM 1495 O O . ILE A 1 186 ? 6.976 20.618 38.769 1.00 67.75 186 ILE A O 1
ATOM 1499 N N . ALA A 1 187 ? 6.024 22.570 38.236 1.00 69.94 187 ALA A N 1
ATOM 1500 C CA . ALA A 1 187 ? 7.277 23.322 38.262 1.00 69.94 187 ALA A CA 1
ATOM 1501 C C . ALA A 1 187 ? 7.894 23.350 39.669 1.00 69.94 187 ALA A C 1
ATOM 1503 O O . ALA A 1 187 ? 9.089 23.097 39.822 1.00 69.94 187 ALA A O 1
ATOM 1504 N N . LYS A 1 188 ? 7.071 23.586 40.699 1.00 69.50 188 LYS A N 1
ATOM 1505 C CA . LYS A 1 188 ? 7.498 23.548 42.103 1.00 69.50 188 LYS A CA 1
ATOM 1506 C C . LYS A 1 188 ? 7.975 22.153 42.505 1.00 69.50 188 LYS A C 1
ATOM 1508 O O . LYS A 1 188 ? 9.055 22.003 43.052 1.00 69.50 188 LYS A O 1
ATOM 1513 N N . ALA A 1 189 ? 7.226 21.131 42.120 1.00 60.16 189 ALA A N 1
ATOM 1514 C CA . ALA A 1 189 ? 7.578 19.739 42.330 1.00 60.16 189 ALA A CA 1
ATOM 1515 C C . ALA A 1 189 ? 8.901 19.316 41.676 1.00 60.16 189 ALA A C 1
ATOM 1517 O O . ALA A 1 189 ? 9.666 18.561 42.275 1.00 60.16 189 ALA A O 1
ATOM 1518 N N . ARG A 1 190 ? 9.182 19.774 40.449 1.00 61.12 190 ARG A N 1
ATOM 1519 C CA . ARG A 1 190 ? 10.474 19.523 39.790 1.00 61.12 190 ARG A CA 1
ATOM 1520 C C . ARG A 1 190 ? 11.622 20.189 40.542 1.00 61.12 190 ARG A C 1
ATOM 1522 O O . ARG A 1 190 ? 12.697 19.599 40.615 1.00 61.12 190 ARG A O 1
ATOM 1529 N N . LEU A 1 191 ? 11.384 21.371 41.109 1.00 64.44 191 LEU A N 1
ATOM 1530 C CA . LEU A 1 191 ? 12.346 22.055 41.969 1.00 64.44 191 LEU A CA 1
ATOM 1531 C C . LEU A 1 191 ? 12.590 21.245 43.253 1.00 64.44 191 LEU A C 1
ATOM 1533 O O . LEU A 1 191 ? 13.729 20.889 43.536 1.00 64.44 191 LEU A O 1
ATOM 1537 N N . ASP A 1 192 ? 11.523 20.836 43.940 1.00 61.72 192 ASP A N 1
ATOM 1538 C CA . ASP A 1 192 ? 11.590 20.068 45.191 1.00 61.72 192 ASP A CA 1
ATOM 1539 C C . ASP A 1 192 ? 12.256 18.689 44.981 1.00 61.72 192 ASP A C 1
ATOM 1541 O O . ASP A 1 192 ? 13.032 18.224 45.809 1.00 61.72 192 ASP A O 1
ATOM 1545 N N . THR A 1 193 ? 12.032 18.051 43.826 1.00 58.44 193 THR A N 1
ATOM 1546 C CA . THR A 1 193 ? 12.643 16.753 43.473 1.00 58.44 193 THR A CA 1
ATOM 1547 C C . THR A 1 193 ? 14.134 16.883 43.137 1.00 58.44 193 THR A C 1
ATOM 1549 O O . THR A 1 193 ? 14.894 15.931 43.313 1.00 58.44 193 THR A O 1
ATOM 1552 N N . SER A 1 194 ? 14.577 18.060 42.678 1.00 61.88 194 SER A N 1
ATOM 1553 C CA . SER A 1 194 ? 15.997 18.334 42.418 1.00 61.88 194 SER A CA 1
ATOM 1554 C C . SER A 1 194 ? 16.821 18.524 43.697 1.00 61.88 194 SER A C 1
ATOM 1556 O O . SER A 1 194 ? 18.041 18.370 43.662 1.00 61.88 194 SER A O 1
ATOM 1558 N N . GLU A 1 195 ? 16.160 18.790 44.828 1.00 61.00 195 GLU A N 1
ATOM 1559 C CA . GLU A 1 195 ? 16.784 18.905 46.150 1.00 61.00 195 GLU A CA 1
ATOM 1560 C C . GLU A 1 195 ? 16.871 17.556 46.897 1.00 61.00 195 GLU A C 1
ATOM 1562 O O . GLU A 1 195 ? 17.574 17.454 47.905 1.00 61.00 195 GLU A O 1
ATOM 1567 N N . LEU A 1 196 ? 16.215 16.500 46.393 1.00 64.50 196 LEU A N 1
ATOM 1568 C CA . LEU A 1 196 ? 16.233 15.157 46.985 1.00 64.50 196 LEU A CA 1
ATOM 1569 C C . LEU A 1 196 ? 17.442 14.347 46.494 1.00 64.50 196 LEU A C 1
ATOM 1571 O O . LEU A 1 196 ? 17.701 14.231 45.294 1.00 64.50 196 LEU A O 1
ATOM 1575 N N . GLN A 1 197 ? 18.194 13.766 47.433 1.00 61.12 197 GLN A N 1
ATOM 1576 C CA . GLN A 1 197 ? 19.492 13.141 47.146 1.00 61.12 197 GLN A CA 1
ATOM 1577 C C . GLN A 1 197 ? 19.412 11.655 46.784 1.00 61.12 197 GLN A C 1
ATOM 1579 O O . GLN A 1 197 ? 20.365 11.134 46.206 1.00 61.12 197 GLN A O 1
ATOM 1584 N N . THR A 1 198 ? 18.302 10.976 47.079 1.00 65.69 198 THR A N 1
ATOM 1585 C CA . THR A 1 198 ? 18.152 9.536 46.826 1.00 65.69 198 THR A CA 1
ATOM 1586 C C . THR A 1 198 ? 17.016 9.246 45.854 1.00 65.69 198 THR A C 1
ATOM 1588 O O . THR A 1 198 ? 15.987 9.921 45.850 1.00 65.69 198 THR A O 1
ATOM 1591 N N . ASP A 1 199 ? 17.210 8.248 44.994 1.00 64.25 199 ASP A N 1
ATOM 1592 C CA . ASP A 1 199 ? 16.248 7.934 43.933 1.00 64.25 199 ASP A CA 1
ATOM 1593 C C . ASP A 1 199 ? 14.948 7.319 44.485 1.00 64.25 199 ASP A C 1
ATOM 1595 O O . ASP A 1 199 ? 13.877 7.579 43.943 1.00 64.25 199 ASP A O 1
ATOM 1599 N N . GLU A 1 200 ? 15.008 6.642 45.636 1.00 69.00 200 GLU A N 1
ATOM 1600 C CA . GLU A 1 200 ? 13.830 6.128 46.355 1.00 69.00 200 GLU A CA 1
ATOM 1601 C C . GLU A 1 200 ? 12.930 7.259 46.892 1.00 69.00 200 GLU A C 1
ATOM 1603 O O . GLU A 1 200 ? 11.702 7.162 46.845 1.00 69.00 200 GLU A O 1
ATOM 1608 N N . GLU A 1 201 ? 13.510 8.375 47.351 1.00 62.25 201 GLU A N 1
ATOM 1609 C CA . GLU A 1 201 ? 12.745 9.548 47.797 1.00 62.25 201 GLU A CA 1
ATOM 1610 C C . GLU A 1 201 ? 12.125 10.309 46.620 1.00 62.25 201 GLU A C 1
ATOM 1612 O O . GLU A 1 201 ? 10.999 10.802 46.728 1.00 62.25 201 GLU A O 1
ATOM 1617 N N . LYS A 1 202 ? 12.823 10.370 45.478 1.00 63.12 202 LYS A N 1
ATOM 1618 C CA . LYS A 1 202 ? 12.299 10.985 44.248 1.00 63.12 202 LYS A CA 1
ATOM 1619 C C . LYS A 1 202 ? 11.115 10.203 43.694 1.00 63.12 202 LYS A C 1
ATOM 1621 O O . LYS A 1 202 ? 10.123 10.812 43.298 1.00 63.12 202 LYS A O 1
ATOM 1626 N N . GLU A 1 203 ? 11.196 8.876 43.696 1.00 66.81 203 GLU A N 1
ATOM 1627 C CA . GLU A 1 203 ? 10.123 8.007 43.212 1.00 66.81 203 GLU A CA 1
ATOM 1628 C C . GLU A 1 203 ? 8.894 8.071 44.132 1.00 66.81 203 GLU A C 1
ATOM 1630 O O . GLU A 1 203 ? 7.771 8.267 43.661 1.00 66.81 203 GLU A O 1
ATOM 1635 N N . ALA A 1 204 ? 9.095 8.054 45.456 1.00 71.94 204 ALA A N 1
ATOM 1636 C CA . ALA A 1 204 ? 8.011 8.249 46.420 1.00 71.94 204 ALA A CA 1
ATOM 1637 C C . ALA A 1 204 ? 7.351 9.638 46.296 1.00 71.94 204 ALA A C 1
ATOM 1639 O O . ALA A 1 204 ? 6.127 9.767 46.413 1.00 71.94 204 ALA A O 1
ATOM 1640 N N . HIS A 1 205 ? 8.143 10.683 46.032 1.00 63.25 205 HIS A N 1
ATOM 1641 C CA . HIS A 1 205 ? 7.646 12.042 45.822 1.00 63.25 205 HIS A CA 1
ATOM 1642 C C . HIS A 1 205 ? 6.860 12.175 44.507 1.00 63.25 205 HIS A C 1
ATOM 1644 O O . HIS A 1 205 ? 5.769 12.751 44.498 1.00 63.25 205 HIS A O 1
ATOM 1650 N N . ALA A 1 206 ? 7.358 11.579 43.420 1.00 67.25 206 ALA A N 1
ATOM 1651 C CA . ALA A 1 206 ? 6.671 11.528 42.132 1.00 67.25 206 ALA A CA 1
ATOM 1652 C C . ALA A 1 206 ? 5.325 10.801 42.248 1.00 67.25 206 ALA A C 1
ATOM 1654 O O . ALA A 1 206 ? 4.299 11.326 41.815 1.00 67.25 206 ALA A O 1
ATOM 1655 N N . GLN A 1 207 ? 5.293 9.651 42.926 1.00 69.88 207 GLN A N 1
ATOM 1656 C CA . GLN A 1 207 ? 4.064 8.881 43.106 1.00 69.88 207 GLN A CA 1
ATOM 1657 C C . GLN A 1 207 ? 3.020 9.637 43.941 1.00 69.88 207 GLN A C 1
ATOM 1659 O O . GLN A 1 207 ? 1.830 9.633 43.619 1.00 69.88 207 GLN A O 1
ATOM 1664 N N . LYS A 1 208 ? 3.453 10.337 44.997 1.00 74.31 208 LYS A N 1
ATOM 1665 C CA . LYS A 1 208 ? 2.568 11.166 45.829 1.00 74.31 208 LYS A CA 1
ATOM 1666 C C . LYS A 1 208 ? 1.971 12.338 45.046 1.00 74.31 208 LYS A C 1
ATOM 1668 O O . LYS A 1 208 ? 0.819 12.702 45.265 1.00 74.31 208 LYS A O 1
ATOM 1673 N N . MET A 1 209 ? 2.737 12.914 44.127 1.00 66.75 209 MET A N 1
ATOM 1674 C CA . MET A 1 209 ? 2.307 14.027 43.287 1.00 66.75 209 MET A CA 1
ATOM 1675 C C . MET A 1 209 ? 1.341 13.592 42.191 1.00 66.75 209 MET A C 1
ATOM 1677 O O . MET A 1 209 ? 0.336 14.263 41.988 1.00 66.75 209 MET A O 1
ATOM 1681 N N . VAL A 1 210 ? 1.597 12.449 41.547 1.00 70.12 210 VAL A N 1
ATOM 1682 C CA . VAL A 1 210 ? 0.649 11.836 40.607 1.00 70.12 210 VAL A CA 1
ATOM 1683 C C . VAL A 1 210 ? -0.683 11.591 41.310 1.00 70.12 210 VAL A C 1
ATOM 1685 O O . VAL A 1 210 ? -1.718 11.998 40.800 1.00 70.12 210 VAL A O 1
ATOM 1688 N N . ASN A 1 211 ? -0.665 11.043 42.528 1.00 72.31 211 ASN A N 1
ATOM 1689 C CA . ASN A 1 211 ? -1.891 10.850 43.304 1.00 72.31 211 ASN A CA 1
ATOM 1690 C C . ASN A 1 211 ? -2.576 12.181 43.651 1.00 72.31 211 ASN A C 1
ATOM 1692 O O . ASN A 1 211 ? -3.792 12.278 43.557 1.00 72.31 211 ASN A O 1
ATOM 1696 N N . SER A 1 212 ? -1.810 13.222 43.991 1.00 68.69 212 SER A N 1
ATOM 1697 C CA . SER A 1 212 ? -2.361 14.544 44.309 1.00 68.69 212 SER A CA 1
ATOM 1698 C C . SER A 1 212 ? -2.970 15.261 43.096 1.00 68.69 212 SER A C 1
ATOM 1700 O O . SER A 1 212 ? -3.950 15.983 43.248 1.00 68.69 212 SER A O 1
ATOM 1702 N N . ILE A 1 213 ? -2.406 15.068 41.899 1.00 68.00 213 ILE A N 1
ATOM 1703 C CA . ILE A 1 213 ? -2.966 15.576 40.639 1.00 68.00 213 ILE A CA 1
ATOM 1704 C C . ILE A 1 213 ? -4.226 14.786 40.274 1.00 68.00 213 ILE A C 1
ATOM 1706 O O . ILE A 1 213 ? -5.222 15.385 39.889 1.00 68.00 213 ILE A O 1
ATOM 1710 N N . MET A 1 214 ? -4.217 13.464 40.462 1.00 67.12 214 MET A N 1
ATOM 1711 C CA . MET A 1 214 ? -5.387 12.615 40.219 1.00 67.12 214 MET A CA 1
ATOM 1712 C C . MET A 1 214 ? -6.544 12.921 41.183 1.00 67.12 214 MET A C 1
ATOM 1714 O O . MET A 1 214 ? -7.690 12.885 40.760 1.00 67.12 214 MET A O 1
ATOM 1718 N N . GLU A 1 215 ? -6.266 13.272 42.444 1.00 70.56 215 GLU A N 1
ATOM 1719 C CA . GLU A 1 215 ? -7.278 13.750 43.406 1.00 70.56 215 GLU A CA 1
ATOM 1720 C C . GLU A 1 215 ? -7.837 15.138 43.065 1.00 70.56 215 GLU A C 1
ATOM 1722 O O . GLU A 1 215 ? -8.920 15.483 43.518 1.00 70.56 215 GLU A O 1
ATOM 1727 N N . TYR A 1 216 ? -7.100 15.954 42.309 1.00 60.62 216 TYR A N 1
ATOM 1728 C CA . TYR A 1 216 ? -7.560 17.276 41.873 1.00 60.62 216 TYR A CA 1
ATOM 1729 C C . TYR A 1 216 ? -8.364 17.215 40.561 1.00 60.62 216 TYR A C 1
ATOM 1731 O O . TYR A 1 216 ? -9.076 18.160 40.240 1.00 60.62 216 TYR A O 1
ATOM 1739 N N . LEU A 1 217 ? -8.221 16.126 39.797 1.00 55.56 217 LEU A N 1
ATOM 1740 C CA . LEU A 1 217 ? -8.875 15.900 38.503 1.00 55.56 217 LEU A CA 1
ATOM 1741 C C . LEU A 1 217 ? -10.085 14.947 38.575 1.00 55.56 217 LEU A C 1
ATOM 1743 O O . LEU A 1 217 ? -10.726 14.733 37.549 1.00 55.56 217 LEU A O 1
ATOM 1747 N N . GLY A 1 218 ? -10.363 14.343 39.735 1.00 47.62 218 GLY A N 1
ATOM 1748 C CA . GLY A 1 218 ? -11.508 13.452 39.975 1.00 47.62 218 GLY A CA 1
ATOM 1749 C C . GLY A 1 218 ? -12.497 14.042 40.965 1.00 47.62 218 GLY A C 1
ATOM 1750 O O . GLY A 1 218 ? -13.681 13.650 40.883 1.00 47.62 218 GLY A O 1
#

InterPro domains:
  IPR034627 Increased recombination centres protein 6 [PTHR28043] (2-217)

Organism: NCBI:txid984486

Sequence (218 aa):
MIDEFQDRTETNTPQAKGLTAWCTTLRDEECRELRDVLSGVVFTFNLSDSVDQIDHYGSQLLQLFETFDEDTFAADPESFGWGGIKLAVGFHRDDDPMVLDATLVLLEDIFIENGVEFVVYRETGLVSDEEGNKVGKHRIKEIFESHEWSGIDIEDKTPRERKTEDVCRSLLTDEELNLNEIISKIAKARLDTSELQTDEEKEAHAQKMVNSIMEYLG

Secondary structure (DSSP, 8-state):
-------------HHHHHHHHHHHHHHSGGGHHHHHT--EEEEEEETTS-HHHHHHHHHHHHHHHHHHHHHHHHH-TTS-S--SEEEEEEE--TTSPPPPHHHHHHHHHHHHHTT-EEEE--SSS-SB-TTS-B-HHHHHHHHHHHS--TT-------SS-TTHHHHHHHTTSS----HHHHHHHHHHHHHHHHT--SHHHHHHHHHHHHHHHHHHH-